Protein AF-A0A955R894-F1 (afdb_monomer_lite)

pLDDT: mean 86.58, std 16.26, range [36.5, 98.31]

Structure (mmCIF, N/CA/C/O backbone):
data_AF-A0A955R894-F1
#
_entry.id   AF-A0A955R894-F1
#
loop_
_atom_site.group_PDB
_atom_site.id
_atom_site.type_symbol
_atom_site.label_atom_id
_atom_site.label_alt_id
_atom_site.label_comp_id
_atom_site.label_asym_id
_atom_site.label_entity_id
_atom_site.label_seq_id
_atom_site.pdbx_PDB_ins_code
_atom_site.Cartn_x
_atom_site.Cartn_y
_atom_site.Cartn_z
_atom_site.occupancy
_atom_site.B_iso_or_equiv
_atom_site.auth_seq_id
_atom_site.auth_comp_id
_atom_site.auth_asym_id
_atom_site.auth_atom_id
_atom_site.pdbx_PDB_model_num
ATOM 1 N N . LEU A 1 1 ? 36.777 -57.098 -2.071 1.00 43.16 1 LEU A N 1
ATOM 2 C CA . LEU A 1 1 ? 35.872 -56.056 -2.608 1.00 43.16 1 LEU A CA 1
ATOM 3 C C . LEU A 1 1 ? 34.732 -55.860 -1.613 1.00 43.16 1 LEU A C 1
ATOM 5 O O . LEU A 1 1 ? 33.753 -56.587 -1.672 1.00 43.16 1 LEU A O 1
ATOM 9 N N . ALA A 1 2 ? 34.914 -54.974 -0.631 1.00 38.91 2 ALA A N 1
ATOM 10 C CA . ALA A 1 2 ? 33.897 -54.659 0.372 1.00 38.91 2 ALA A CA 1
ATOM 11 C C . ALA A 1 2 ? 33.194 -53.360 -0.042 1.00 38.91 2 ALA A C 1
ATOM 13 O O . ALA A 1 2 ? 33.833 -52.314 -0.138 1.00 38.91 2 ALA A O 1
ATOM 14 N N . LEU A 1 3 ? 31.899 -53.450 -0.344 1.00 41.38 3 LEU A N 1
ATOM 15 C CA . LEU A 1 3 ? 31.051 -52.313 -0.693 1.00 41.38 3 LEU A CA 1
ATOM 16 C C . LEU A 1 3 ? 30.670 -51.565 0.592 1.00 41.38 3 LEU A C 1
ATOM 18 O O . LEU A 1 3 ? 29.938 -52.083 1.433 1.00 41.38 3 LEU A O 1
ATOM 22 N N . GLY A 1 4 ? 31.207 -50.354 0.751 1.00 36.78 4 GLY A N 1
ATOM 23 C CA . GLY A 1 4 ? 30.879 -49.448 1.847 1.00 36.78 4 GLY A CA 1
ATOM 24 C C . GLY A 1 4 ? 29.473 -48.874 1.685 1.00 36.78 4 GLY A C 1
ATOM 25 O O . GLY A 1 4 ? 29.213 -48.101 0.767 1.00 36.78 4 GLY A O 1
ATOM 26 N N . GLY A 1 5 ? 28.567 -49.250 2.589 1.00 40.72 5 GLY A N 1
ATOM 27 C CA . GLY A 1 5 ? 27.221 -48.689 2.671 1.00 40.72 5 GLY A CA 1
ATOM 28 C C . GLY A 1 5 ? 27.250 -47.245 3.171 1.00 40.72 5 GLY A C 1
ATOM 29 O O . GLY A 1 5 ? 27.525 -46.987 4.344 1.00 40.72 5 GLY A O 1
ATOM 30 N N . ALA A 1 6 ? 26.946 -46.299 2.285 1.00 44.72 6 ALA A N 1
ATOM 31 C CA . ALA A 1 6 ? 26.753 -44.901 2.643 1.00 44.72 6 ALA A CA 1
ATOM 32 C C . ALA A 1 6 ? 25.450 -44.737 3.448 1.00 44.72 6 ALA A C 1
ATOM 34 O O . ALA A 1 6 ? 24.350 -44.933 2.932 1.00 44.72 6 ALA A O 1
ATOM 35 N N . LYS A 1 7 ? 25.567 -44.364 4.728 1.00 42.78 7 LYS A N 1
ATOM 36 C CA . LYS A 1 7 ? 24.427 -43.956 5.562 1.00 42.78 7 LYS A CA 1
ATOM 37 C C . LYS A 1 7 ? 23.987 -42.544 5.167 1.00 42.78 7 LYS A C 1
ATOM 39 O O . LYS A 1 7 ? 24.615 -41.566 5.568 1.00 42.78 7 LYS A O 1
ATOM 44 N N . LEU A 1 8 ? 22.888 -42.437 4.422 1.00 36.50 8 LEU A N 1
ATOM 45 C CA . LEU A 1 8 ? 22.152 -41.184 4.246 1.00 36.50 8 LEU A CA 1
ATOM 46 C C . LEU A 1 8 ? 21.572 -40.739 5.599 1.00 36.50 8 LEU A C 1
ATOM 48 O O . LEU A 1 8 ? 20.702 -41.398 6.163 1.00 36.50 8 LEU A O 1
ATOM 52 N N . LYS A 1 9 ? 22.061 -39.614 6.132 1.00 39.19 9 LYS A N 1
ATOM 53 C CA . LYS A 1 9 ? 21.433 -38.904 7.254 1.00 39.19 9 LYS A CA 1
ATOM 54 C C . LYS A 1 9 ? 20.416 -37.910 6.691 1.00 39.19 9 LYS A C 1
ATOM 56 O O . LYS A 1 9 ? 20.793 -36.826 6.256 1.00 39.19 9 LYS A O 1
ATOM 61 N N . LEU A 1 10 ? 19.136 -38.275 6.717 1.00 38.84 10 LEU A N 1
ATOM 62 C CA . LEU A 1 10 ? 18.031 -37.331 6.547 1.00 38.84 10 LEU A CA 1
ATOM 63 C C . LEU A 1 10 ? 18.027 -36.368 7.741 1.00 38.84 10 LEU A C 1
ATOM 65 O O . LEU A 1 10 ? 17.779 -36.765 8.879 1.00 38.84 10 LEU A O 1
ATOM 69 N N . ARG A 1 11 ? 18.354 -35.100 7.485 1.00 37.62 11 ARG A N 1
ATOM 70 C CA . ARG A 1 11 ? 18.169 -34.005 8.439 1.00 37.62 11 ARG A CA 1
ATOM 71 C C . ARG A 1 11 ? 16.717 -33.551 8.296 1.00 37.62 11 ARG A C 1
ATOM 73 O O . ARG A 1 11 ? 16.382 -32.915 7.302 1.00 37.62 11 ARG A O 1
ATOM 80 N N . ALA A 1 12 ? 15.864 -33.911 9.252 1.00 41.44 12 ALA A N 1
ATOM 81 C CA . ALA A 1 12 ? 14.545 -33.303 9.364 1.00 41.44 12 ALA A CA 1
ATOM 82 C C . ALA A 1 12 ? 14.747 -31.796 9.579 1.00 41.44 12 ALA A C 1
ATOM 84 O O . ALA A 1 12 ? 15.350 -31.376 10.569 1.00 41.44 12 ALA A O 1
ATOM 85 N N . VAL A 1 13 ? 14.330 -30.993 8.601 1.00 45.16 13 VAL A N 1
ATOM 86 C CA . VAL A 1 13 ? 14.202 -29.546 8.766 1.00 45.16 13 VAL A CA 1
ATOM 87 C C . VAL A 1 13 ? 13.084 -29.363 9.784 1.00 45.16 13 VAL A C 1
ATOM 89 O O . VAL A 1 13 ? 11.987 -29.866 9.564 1.00 45.16 13 VAL A O 1
ATOM 92 N N . GLY A 1 14 ? 13.399 -28.750 10.928 1.00 38.41 14 GLY A N 1
ATOM 93 C CA . GLY A 1 14 ? 12.440 -28.543 12.008 1.00 38.41 14 GLY A CA 1
ATOM 94 C C . GLY A 1 14 ? 11.159 -27.926 11.460 1.00 38.41 14 GLY A C 1
ATOM 95 O O . GLY A 1 14 ? 11.203 -26.902 10.779 1.00 38.41 14 GLY A O 1
ATOM 96 N N . GLU A 1 15 ? 10.041 -28.594 11.717 1.00 41.09 15 GLU A N 1
ATOM 97 C CA . GLU A 1 15 ? 8.714 -28.124 11.363 1.00 41.09 15 GLU A CA 1
ATOM 98 C C . GLU A 1 15 ? 8.492 -26.801 12.104 1.00 41.09 15 GLU A C 1
ATOM 100 O O . GLU A 1 15 ? 8.369 -26.765 13.329 1.00 41.09 15 GLU A O 1
ATOM 105 N N . VAL A 1 16 ? 8.552 -25.683 11.377 1.00 46.94 16 VAL A N 1
ATOM 106 C CA . VAL A 1 16 ? 8.198 -24.380 11.937 1.00 46.94 16 VAL A CA 1
ATOM 107 C C . VAL A 1 16 ? 6.704 -24.450 12.206 1.00 46.94 16 VAL A C 1
ATOM 109 O O . VAL A 1 16 ? 5.906 -24.296 11.282 1.00 46.94 16 VAL A O 1
ATOM 112 N N . GLN A 1 17 ? 6.322 -24.728 13.454 1.00 44.91 17 GLN A N 1
ATOM 113 C CA . GLN A 1 17 ? 4.936 -24.614 13.888 1.00 44.91 17 GLN A CA 1
ATOM 114 C C . GLN A 1 17 ? 4.482 -23.182 13.606 1.00 44.91 17 GLN A C 1
ATOM 116 O O . GLN A 1 17 ? 4.842 -22.238 14.313 1.00 44.91 17 GLN A O 1
ATOM 121 N N . ARG A 1 18 ? 3.709 -23.010 12.532 1.00 54.47 18 ARG A N 1
ATOM 122 C CA . ARG A 1 18 ? 2.997 -21.766 12.271 1.00 54.47 18 ARG A CA 1
ATOM 123 C C . ARG A 1 18 ? 1.913 -21.664 13.330 1.00 54.47 18 ARG A C 1
ATOM 125 O O . ARG A 1 18 ? 0.861 -22.283 13.212 1.00 54.47 18 ARG A O 1
ATOM 132 N N . VAL A 1 19 ? 2.193 -20.915 14.391 1.00 57.62 19 VAL A N 1
ATOM 133 C CA . VAL A 1 19 ? 1.156 -20.510 15.336 1.00 57.62 19 VAL A CA 1
ATOM 134 C C . VAL A 1 19 ? 0.248 -19.549 14.583 1.00 57.62 19 VAL A C 1
ATOM 136 O O . VAL A 1 19 ? 0.646 -18.428 14.266 1.00 57.62 19 VAL A O 1
ATOM 139 N N . PHE A 1 20 ? -0.956 -20.005 14.253 1.00 64.69 20 PHE A N 1
ATOM 140 C CA . PHE A 1 20 ? -1.961 -19.149 13.647 1.00 64.69 20 PHE A CA 1
ATOM 141 C C . PHE A 1 20 ? -2.421 -18.131 14.688 1.00 64.69 20 PHE A C 1
ATOM 143 O O . PHE A 1 20 ? -2.869 -18.489 15.780 1.00 64.69 20 PHE A O 1
ATOM 150 N N . ARG A 1 21 ? -2.279 -16.848 14.356 1.00 76.19 21 ARG A N 1
ATOM 151 C CA . ARG A 1 21 ? -2.736 -15.748 15.202 1.00 76.19 21 ARG A CA 1
ATOM 152 C C . ARG A 1 21 ? -3.916 -15.079 14.533 1.00 76.19 21 ARG A C 1
ATOM 154 O O . ARG A 1 21 ? -3.823 -14.662 13.382 1.00 76.19 21 ARG A O 1
ATOM 161 N N . THR A 1 22 ? -5.012 -14.961 15.270 1.00 86.81 22 THR A N 1
ATOM 162 C CA . THR A 1 22 ? -6.116 -14.102 14.853 1.00 86.81 22 THR A CA 1
ATOM 163 C C . THR A 1 22 ? -5.894 -12.719 15.423 1.00 86.81 22 THR A C 1
ATOM 165 O O . THR A 1 22 ? -5.675 -12.569 16.627 1.00 86.81 22 THR A O 1
ATOM 168 N N . ARG A 1 23 ? -5.983 -11.708 14.564 1.00 92.00 23 ARG A N 1
ATOM 169 C CA . ARG A 1 23 ? -5.865 -10.309 14.960 1.00 92.00 23 ARG A CA 1
ATOM 170 C C . ARG A 1 23 ? -7.237 -9.668 15.031 1.00 92.00 23 ARG A C 1
ATOM 172 O O . ARG A 1 23 ? -8.097 -9.917 14.187 1.00 92.00 23 ARG A O 1
ATOM 179 N N . TRP A 1 24 ? -7.424 -8.827 16.033 1.00 95.31 24 TRP A N 1
ATOM 180 C CA . TRP A 1 24 ? -8.624 -8.024 16.182 1.00 95.31 24 TRP A CA 1
ATOM 181 C C . TRP A 1 24 ? -8.244 -6.584 16.478 1.00 95.31 24 TRP A C 1
ATOM 183 O O . TRP A 1 24 ? -7.247 -6.340 17.155 1.00 95.31 24 TRP A O 1
ATOM 193 N N . VAL A 1 25 ? -9.071 -5.654 16.017 1.00 96.81 25 VAL A N 1
ATOM 194 C CA . VAL A 1 25 ? -9.026 -4.258 16.449 1.00 96.81 25 VAL A CA 1
ATOM 195 C C . VAL A 1 25 ? -10.127 -4.059 17.483 1.00 96.81 25 VAL A C 1
ATOM 197 O O . VAL A 1 25 ? -11.300 -4.328 17.211 1.00 96.81 25 VAL A O 1
ATOM 200 N N . GLU A 1 26 ? -9.735 -3.642 18.681 1.00 97.12 26 GLU A N 1
ATOM 201 C CA . GLU A 1 26 ? -10.629 -3.316 19.790 1.00 97.12 26 GLU A CA 1
ATOM 202 C C . GLU A 1 26 ? -10.693 -1.803 19.974 1.00 97.12 26 GLU A C 1
ATOM 204 O O . GLU A 1 26 ? -9.663 -1.132 19.962 1.00 97.12 26 GLU A O 1
ATOM 209 N N . ASP A 1 27 ? -11.898 -1.278 20.177 1.00 95.56 27 ASP A N 1
ATOM 210 C CA . ASP A 1 27 ? -12.104 0.090 20.653 1.00 95.56 27 ASP A CA 1
ATOM 211 C C . ASP A 1 27 ? -12.130 0.061 22.185 1.00 95.56 27 ASP A C 1
ATOM 213 O O . ASP A 1 27 ? -13.069 -0.471 22.776 1.00 95.56 27 ASP A O 1
ATOM 217 N N . ALA A 1 28 ? -11.098 0.622 22.821 1.00 92.50 28 ALA A N 1
ATOM 218 C CA . ALA A 1 28 ? -10.886 0.570 24.267 1.00 92.50 28 ALA A CA 1
ATOM 219 C C . ALA A 1 28 ? -11.971 1.306 25.071 1.00 92.50 28 ALA A C 1
ATOM 221 O O . ALA A 1 28 ? -12.150 1.026 26.256 1.00 92.50 28 ALA A O 1
ATOM 222 N N . GLY A 1 29 ? -12.702 2.233 24.441 1.00 89.12 29 GLY A N 1
ATOM 223 C CA . GLY A 1 29 ? -13.844 2.917 25.047 1.00 89.12 29 GLY A CA 1
ATOM 224 C C . GLY A 1 29 ? -15.150 2.123 24.966 1.00 89.12 29 GLY A C 1
ATOM 225 O O . GLY A 1 29 ? -16.171 2.570 25.488 1.00 89.12 29 GLY A O 1
ATOM 226 N N . SER A 1 30 ? -15.149 0.960 24.310 1.00 89.00 30 SER A N 1
ATOM 227 C CA . SER A 1 30 ? -16.342 0.146 24.080 1.00 89.00 30 SER A CA 1
ATOM 228 C C . SER A 1 30 ? -16.060 -1.353 24.248 1.00 89.00 30 SER A C 1
ATOM 230 O O . SER A 1 30 ? -14.958 -1.778 24.574 1.00 89.00 30 SER A O 1
ATOM 232 N N . THR A 1 31 ? -17.077 -2.184 24.026 1.00 86.50 31 THR A N 1
ATOM 233 C CA . THR A 1 31 ? -16.924 -3.646 23.928 1.00 86.50 31 THR A CA 1
ATOM 234 C C . THR A 1 31 ? -16.796 -4.125 22.478 1.00 86.50 31 THR A C 1
ATOM 236 O O . THR A 1 31 ? -16.848 -5.327 22.215 1.00 86.50 31 THR A O 1
ATOM 239 N N . VAL A 1 32 ? -16.660 -3.201 21.518 1.00 92.50 32 VAL A N 1
ATOM 240 C CA . VAL A 1 32 ? -16.570 -3.528 20.094 1.00 92.50 32 VAL A CA 1
ATOM 241 C C . VAL A 1 32 ? -15.197 -4.107 19.782 1.00 92.50 32 VAL A C 1
ATOM 243 O O . VAL A 1 32 ? -14.160 -3.490 20.026 1.00 92.50 32 VAL A O 1
ATOM 246 N N . ARG A 1 33 ? -15.216 -5.293 19.176 1.00 94.75 33 ARG A N 1
ATOM 247 C CA . ARG A 1 33 ? -14.038 -6.011 18.704 1.00 94.75 33 ARG A CA 1
ATOM 248 C C . ARG A 1 33 ? -14.294 -6.502 17.287 1.00 94.75 33 ARG A C 1
ATOM 250 O O . ARG A 1 33 ? -15.248 -7.242 17.047 1.00 94.75 33 ARG A O 1
ATOM 257 N N . LEU A 1 34 ? -13.450 -6.089 16.348 1.00 94.75 34 LEU A N 1
ATOM 258 C CA . LEU A 1 34 ? -13.609 -6.396 14.929 1.00 94.75 34 LEU A CA 1
ATOM 259 C C . LEU A 1 34 ? -12.459 -7.262 14.434 1.00 94.75 34 LEU A C 1
ATOM 261 O O . LEU A 1 34 ? -11.290 -6.988 14.700 1.00 94.75 34 LEU A O 1
ATOM 265 N N . LEU A 1 35 ? -12.814 -8.340 13.741 1.00 93.06 35 LEU A N 1
ATOM 266 C CA . LEU A 1 35 ? -11.861 -9.296 13.198 1.00 93.06 35 LEU A CA 1
ATOM 267 C C . LEU A 1 35 ? -11.096 -8.656 12.040 1.00 93.06 35 LEU A C 1
ATOM 269 O O . LEU A 1 35 ? -11.711 -8.189 11.082 1.00 93.06 35 LEU A O 1
ATOM 273 N N . VAL A 1 36 ? -9.767 -8.704 12.089 1.00 92.44 36 VAL A N 1
ATOM 274 C CA . VAL A 1 36 ? -8.924 -8.350 10.945 1.00 92.44 36 VAL A CA 1
ATOM 275 C C . VAL A 1 36 ? -8.991 -9.503 9.951 1.00 92.44 36 VAL A C 1
ATOM 277 O O . VAL A 1 36 ? -8.620 -10.624 10.288 1.00 92.44 36 VAL A O 1
ATOM 280 N N . ARG A 1 37 ? -9.509 -9.248 8.745 1.00 85.81 37 ARG A N 1
ATOM 281 C CA . ARG A 1 37 ? -9.764 -10.285 7.724 1.00 85.81 37 ARG A CA 1
ATOM 282 C C . ARG A 1 37 ? -8.640 -10.460 6.703 1.00 85.81 37 ARG A C 1
ATOM 284 O O . ARG A 1 37 ? -8.702 -11.388 5.908 1.00 85.81 37 ARG A O 1
ATOM 291 N N . GLY A 1 38 ? -7.639 -9.589 6.714 1.00 86.44 38 GLY A N 1
ATOM 292 C CA . GLY A 1 38 ? -6.531 -9.626 5.766 1.00 86.44 38 GLY A CA 1
ATOM 293 C C . GLY A 1 38 ? -5.287 -8.942 6.314 1.00 86.44 38 GLY A C 1
ATOM 294 O O . GLY A 1 38 ? -5.097 -8.824 7.521 1.00 86.44 38 GLY A O 1
ATOM 295 N N . ASP A 1 39 ? -4.451 -8.454 5.409 1.00 88.06 39 ASP A N 1
ATOM 296 C CA . ASP A 1 39 ? -3.239 -7.693 5.719 1.00 88.06 39 ASP A CA 1
ATOM 297 C C . ASP A 1 39 ? -3.518 -6.223 6.068 1.00 88.06 39 ASP A C 1
ATOM 299 O O . ASP A 1 39 ? -2.591 -5.455 6.318 1.00 88.06 39 ASP A O 1
ATOM 303 N N . ARG A 1 40 ? -4.790 -5.815 6.061 1.00 91.31 40 ARG A N 1
ATOM 304 C CA . ARG A 1 40 ? -5.225 -4.448 6.319 1.00 91.31 40 ARG A CA 1
ATOM 305 C C . ARG A 1 40 ? -6.468 -4.390 7.184 1.00 91.31 40 ARG A C 1
ATOM 307 O O . ARG A 1 40 ? -7.306 -5.289 7.157 1.00 91.31 40 ARG A O 1
ATOM 314 N N . PHE A 1 41 ? -6.585 -3.280 7.900 1.00 94.44 41 PHE A N 1
ATOM 315 C CA . PHE A 1 41 ? -7.805 -2.871 8.575 1.00 94.44 41 PHE A CA 1
ATOM 316 C C . PHE A 1 41 ? -7.972 -1.359 8.443 1.00 94.44 41 PHE A C 1
ATOM 318 O O . PHE A 1 41 ? -7.100 -0.584 8.827 1.00 94.44 41 PHE A O 1
ATOM 325 N N . THR A 1 42 ? -9.079 -0.927 7.864 1.00 95.31 42 THR A N 1
ATOM 326 C CA . THR A 1 42 ? -9.329 0.466 7.496 1.00 95.31 42 THR A CA 1
ATOM 327 C C . THR A 1 42 ? -10.354 1.109 8.421 1.00 95.31 42 THR A C 1
ATOM 329 O O . THR A 1 42 ? -11.377 0.514 8.759 1.00 95.31 42 THR A O 1
ATOM 332 N N . VAL A 1 43 ? -10.087 2.354 8.814 1.00 96.62 43 VAL A N 1
ATOM 333 C CA . VAL A 1 43 ? -10.930 3.148 9.714 1.00 96.62 43 VAL A CA 1
ATOM 334 C C . VAL A 1 43 ? -11.311 4.450 9.014 1.00 96.62 43 VAL A C 1
ATOM 336 O O . VAL A 1 43 ? -10.437 5.139 8.487 1.00 96.62 43 VAL A O 1
ATOM 339 N N . GLY A 1 44 ? -12.594 4.809 8.996 1.00 96.19 44 GLY A N 1
ATOM 340 C CA . GLY A 1 44 ? -13.078 6.044 8.360 1.00 96.19 44 GLY A CA 1
ATOM 341 C C . GLY A 1 44 ? -14.582 6.038 8.098 1.00 96.19 44 GLY A C 1
ATOM 342 O O . GLY A 1 44 ? -15.279 5.109 8.493 1.00 96.19 44 GLY A O 1
ATOM 343 N N . SER A 1 45 ? -15.110 7.062 7.428 1.00 95.75 45 SER A N 1
ATOM 344 C CA . SER A 1 45 ? -16.548 7.152 7.112 1.00 95.75 45 SER A CA 1
ATOM 345 C C . SER A 1 45 ? -16.956 6.379 5.853 1.00 95.75 45 SER A C 1
ATOM 347 O O . SER A 1 45 ? -18.147 6.104 5.641 1.00 95.75 45 SER A O 1
ATOM 349 N N . GLY A 1 46 ? -15.973 5.980 5.043 1.00 92.12 46 GLY A N 1
ATOM 350 C CA . GLY A 1 46 ? -16.158 5.300 3.770 1.00 92.12 46 GLY A CA 1
ATOM 351 C C . GLY A 1 46 ? -16.936 3.994 3.897 1.00 92.12 46 GLY A C 1
ATOM 352 O O . GLY A 1 46 ? -16.795 3.231 4.852 1.00 92.12 46 GLY A O 1
ATOM 353 N N . ALA A 1 47 ? -17.761 3.700 2.890 1.00 89.31 47 ALA A N 1
ATOM 354 C CA . ALA A 1 47 ? -18.594 2.495 2.870 1.00 89.31 47 ALA A CA 1
ATOM 355 C C . ALA A 1 47 ? -17.778 1.189 2.837 1.00 89.31 47 ALA A C 1
ATOM 357 O O . ALA A 1 47 ? -18.305 0.130 3.163 1.00 89.31 47 ALA A O 1
ATOM 358 N N . ARG A 1 48 ? -16.505 1.272 2.432 1.00 86.25 48 ARG A N 1
ATOM 359 C CA . ARG A 1 48 ? -15.569 0.145 2.356 1.00 86.25 48 ARG A CA 1
ATOM 360 C C . ARG A 1 48 ? -14.648 0.031 3.579 1.00 86.25 48 ARG A C 1
ATOM 362 O O . ARG A 1 48 ? -13.778 -0.830 3.559 1.00 86.25 48 ARG A O 1
ATOM 369 N N . CYS A 1 49 ? -14.799 0.884 4.596 1.00 92.88 49 CYS A N 1
ATOM 370 C CA . CYS A 1 49 ? -13.981 0.797 5.805 1.00 92.88 49 CYS A CA 1
ATOM 371 C C . CYS A 1 49 ? -14.422 -0.360 6.708 1.00 92.88 49 CYS A C 1
ATOM 373 O O . CYS A 1 49 ? -15.621 -0.574 6.897 1.00 92.88 49 CYS A O 1
ATOM 375 N N . ASP A 1 50 ? -13.452 -1.064 7.295 1.00 94.69 50 ASP A N 1
ATOM 376 C CA . ASP A 1 50 ? -13.690 -2.165 8.236 1.00 94.69 50 ASP A CA 1
ATOM 377 C C . ASP A 1 50 ? -14.327 -1.663 9.540 1.00 94.69 50 ASP A C 1
ATOM 379 O O . ASP A 1 50 ? -15.274 -2.264 10.052 1.00 94.69 50 ASP A O 1
ATOM 383 N N . LEU A 1 51 ? -13.850 -0.520 10.045 1.00 95.25 51 LEU A N 1
ATOM 384 C CA . LEU A 1 51 ? -14.458 0.222 11.147 1.00 95.25 51 LEU A CA 1
ATOM 385 C C . LEU A 1 51 ? -14.982 1.566 10.636 1.00 95.25 51 LEU A C 1
ATOM 387 O O . LEU A 1 51 ? -14.211 2.465 10.290 1.00 95.25 51 LEU A O 1
ATOM 391 N N . ARG A 1 52 ? -16.312 1.705 10.607 1.00 95.06 52 ARG A N 1
ATOM 392 C CA . ARG A 1 52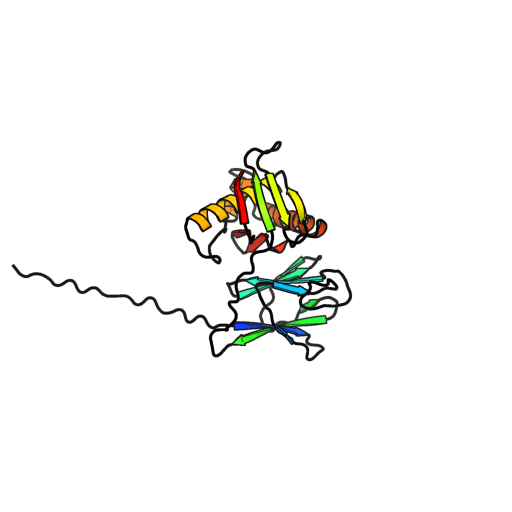 ? -16.976 2.929 10.150 1.00 95.06 52 ARG A CA 1
ATOM 393 C C . ARG A 1 52 ? -17.157 3.932 11.283 1.00 95.06 52 ARG A C 1
ATOM 395 O O . ARG A 1 52 ? -17.763 3.611 12.301 1.00 95.06 52 ARG A O 1
ATOM 402 N N . MET A 1 53 ? -16.656 5.147 11.084 1.00 94.25 53 MET A N 1
ATOM 403 C CA . MET A 1 53 ? -16.686 6.244 12.056 1.00 94.25 53 MET A CA 1
ATOM 404 C C . MET A 1 53 ? -16.939 7.584 11.357 1.00 94.25 53 MET A C 1
ATOM 406 O O . MET A 1 53 ? -16.638 7.731 10.175 1.00 94.25 53 MET A O 1
ATOM 410 N N . GLU A 1 54 ? -17.493 8.568 12.068 1.00 94.75 54 GLU A N 1
ATOM 411 C CA . GLU A 1 54 ? -17.630 9.932 11.539 1.00 94.75 54 GLU A CA 1
ATOM 412 C C . GLU A 1 54 ? -16.253 10.568 11.316 1.00 94.75 54 GLU A C 1
ATOM 414 O O . GLU A 1 54 ? -15.384 10.461 12.175 1.00 94.75 54 GLU A O 1
ATOM 419 N N . GLY A 1 55 ? -16.056 11.234 10.175 1.00 94.19 55 GLY A N 1
ATOM 420 C CA . GLY A 1 55 ? -14.779 11.848 9.805 1.00 94.19 55 GLY A CA 1
ATOM 421 C C . GLY A 1 55 ? -14.447 11.687 8.315 1.00 94.19 55 GLY A C 1
ATOM 422 O O . GLY A 1 55 ? -15.358 11.489 7.500 1.00 94.19 55 GLY A O 1
ATOM 423 N N . PRO A 1 56 ? -13.155 11.766 7.940 1.00 93.25 56 PRO A N 1
ATOM 424 C CA . PRO A 1 56 ? -12.693 11.528 6.574 1.00 93.25 56 PRO A CA 1
ATOM 425 C C . PRO A 1 56 ? -13.121 10.156 6.046 1.00 93.25 56 PRO A C 1
ATOM 427 O O . PRO A 1 56 ? -13.260 9.209 6.823 1.00 93.25 56 PRO A O 1
ATOM 430 N N . GLU A 1 57 ? -13.271 10.030 4.722 1.00 91.81 57 GLU A N 1
ATOM 431 C CA . GLU A 1 57 ? -13.642 8.757 4.079 1.00 91.81 57 GLU A CA 1
ATOM 432 C C . GLU A 1 57 ? -12.713 7.619 4.519 1.00 91.81 57 GLU A C 1
ATOM 434 O O . GLU A 1 57 ? -13.168 6.518 4.819 1.00 91.81 57 GLU A O 1
ATOM 439 N N . ARG A 1 58 ? -11.420 7.924 4.651 1.00 94.00 58 ARG A N 1
ATOM 440 C CA . ARG A 1 58 ? -10.408 7.054 5.240 1.00 94.00 58 ARG A CA 1
ATOM 441 C C . ARG A 1 58 ? -9.541 7.869 6.190 1.00 94.00 58 ARG A C 1
ATOM 443 O O . ARG A 1 58 ? -8.776 8.717 5.747 1.00 94.00 58 ARG A O 1
ATOM 450 N N . ALA A 1 59 ? -9.673 7.613 7.484 1.00 95.38 59 ALA A N 1
ATOM 451 C CA . ALA A 1 59 ? -8.919 8.294 8.528 1.00 95.38 59 ALA A CA 1
ATOM 452 C C . ALA A 1 59 ? -7.629 7.559 8.903 1.00 95.38 59 ALA A C 1
ATOM 454 O O . ALA A 1 59 ? -6.604 8.197 9.123 1.00 95.38 59 ALA A O 1
ATOM 455 N N . ALA A 1 60 ? -7.669 6.225 8.948 1.00 96.38 60 ALA A N 1
ATOM 456 C CA . ALA A 1 60 ? -6.488 5.409 9.193 1.00 96.38 60 ALA A CA 1
ATOM 457 C C . ALA A 1 60 ? -6.524 4.096 8.406 1.00 96.38 60 ALA A C 1
ATOM 459 O O . ALA A 1 60 ? -7.585 3.566 8.069 1.00 96.38 60 ALA A O 1
ATOM 460 N N . THR A 1 61 ? -5.344 3.556 8.123 1.00 95.88 61 THR A N 1
ATOM 461 C CA . THR A 1 61 ? -5.153 2.186 7.641 1.00 95.88 61 THR A CA 1
ATOM 462 C C . THR A 1 61 ? -4.123 1.508 8.522 1.00 95.88 61 THR A C 1
ATOM 464 O O . THR A 1 61 ? -2.990 1.971 8.614 1.00 95.88 61 THR A O 1
ATOM 467 N N . LEU A 1 62 ? -4.520 0.417 9.163 1.00 96.00 62 LEU A N 1
ATOM 468 C CA . LEU A 1 62 ? -3.598 -0.509 9.791 1.00 96.00 62 LEU A CA 1
ATOM 469 C C . LEU A 1 62 ? -3.110 -1.483 8.724 1.00 96.00 62 LEU A C 1
ATOM 471 O O . LEU A 1 62 ? -3.928 -2.031 7.982 1.00 96.00 62 LEU A O 1
ATOM 475 N N . VAL A 1 63 ? -1.805 -1.712 8.675 1.00 92.88 63 VAL A N 1
ATOM 476 C CA . VAL A 1 63 ? -1.160 -2.692 7.804 1.00 92.88 63 VAL A CA 1
ATOM 477 C C . VAL A 1 63 ? -0.466 -3.732 8.663 1.00 92.88 63 VAL A C 1
ATOM 479 O O . VAL A 1 63 ? 0.302 -3.411 9.567 1.00 92.88 63 VAL A O 1
ATOM 482 N N . PHE A 1 64 ? -0.764 -4.987 8.368 1.00 90.75 64 PHE A N 1
ATOM 483 C CA . PHE A 1 64 ? -0.322 -6.165 9.085 1.00 90.75 64 PHE A CA 1
ATOM 484 C C . PHE A 1 64 ? 0.665 -6.925 8.211 1.00 90.75 64 PHE A C 1
ATOM 486 O O . PHE A 1 64 ? 0.278 -7.569 7.235 1.00 90.75 64 PHE A O 1
ATOM 493 N N . HIS A 1 65 ? 1.941 -6.858 8.563 1.00 85.31 65 HIS A N 1
ATOM 494 C CA . HIS A 1 65 ? 2.991 -7.527 7.809 1.00 85.31 65 HIS A CA 1
ATOM 495 C C . HIS A 1 65 ? 3.192 -8.971 8.292 1.00 85.31 65 HIS A C 1
ATOM 497 O O . HIS A 1 65 ? 2.937 -9.317 9.452 1.00 85.31 65 HIS A O 1
ATOM 503 N N . ASP A 1 66 ? 3.701 -9.823 7.399 1.00 80.50 66 ASP A N 1
ATOM 504 C CA . ASP A 1 66 ? 3.951 -11.249 7.671 1.00 80.50 66 ASP A CA 1
ATOM 505 C C . ASP A 1 66 ? 5.034 -11.472 8.741 1.00 80.50 66 ASP A C 1
ATOM 507 O O . ASP A 1 66 ? 5.083 -12.520 9.382 1.00 80.50 66 ASP A O 1
ATOM 511 N N . ASN A 1 67 ? 5.912 -10.485 8.948 1.00 79.94 67 ASN A N 1
ATOM 512 C CA . ASN A 1 67 ? 6.944 -10.500 9.989 1.00 79.94 67 ASN A CA 1
ATOM 513 C C . ASN A 1 67 ? 6.404 -10.148 11.388 1.00 79.94 67 ASN A C 1
ATOM 515 O O . ASN A 1 67 ? 7.176 -10.164 12.343 1.00 79.94 67 ASN A O 1
ATOM 519 N N . GLY A 1 68 ? 5.113 -9.829 11.512 1.00 86.12 68 GLY A N 1
ATOM 520 C CA . GLY A 1 68 ? 4.492 -9.442 12.775 1.00 86.12 68 GLY A CA 1
ATOM 521 C C . GLY A 1 68 ? 4.380 -7.935 12.998 1.00 86.12 68 GLY A C 1
ATOM 522 O O . GLY A 1 68 ? 3.642 -7.542 13.894 1.00 86.12 68 GLY A O 1
ATOM 523 N N . GLU A 1 69 ? 5.047 -7.105 12.191 1.00 90.38 69 GLU A N 1
ATOM 524 C CA . GLU A 1 69 ? 4.967 -5.648 12.324 1.00 90.38 69 GLU A CA 1
ATOM 525 C C . GLU A 1 69 ? 3.552 -5.150 12.003 1.00 90.38 69 GLU A C 1
ATOM 527 O O . GLU A 1 69 ? 2.910 -5.606 11.047 1.00 90.38 69 GLU A O 1
ATOM 532 N N . ILE A 1 70 ? 3.083 -4.184 12.794 1.00 93.75 70 ILE A N 1
ATOM 533 C CA . ILE A 1 70 ? 1.804 -3.507 12.597 1.00 93.75 70 ILE A CA 1
ATOM 534 C C . ILE A 1 70 ? 2.090 -2.025 12.418 1.00 93.75 70 ILE A C 1
ATOM 536 O O . ILE A 1 70 ? 2.669 -1.384 13.293 1.00 93.75 70 ILE A O 1
ATOM 540 N N . TRP A 1 71 ? 1.671 -1.479 11.285 1.00 94.56 71 TRP A N 1
ATOM 541 C CA . TRP A 1 71 ? 1.838 -0.066 10.973 1.00 94.56 71 TRP A CA 1
ATOM 542 C C . TRP A 1 71 ? 0.488 0.622 10.917 1.00 94.56 71 TRP A C 1
ATOM 544 O O . TRP A 1 71 ? -0.446 0.106 10.311 1.00 94.56 71 TRP A O 1
ATOM 554 N N . VAL A 1 72 ? 0.393 1.798 11.525 1.00 96.06 72 VAL A N 1
ATOM 555 C CA . VAL A 1 72 ? -0.755 2.694 11.413 1.00 96.06 72 VAL A CA 1
ATOM 556 C C . VAL A 1 72 ? -0.366 3.828 10.480 1.00 96.06 72 VAL A C 1
ATOM 558 O O . VAL A 1 72 ? 0.636 4.503 10.699 1.00 96.06 72 VAL A O 1
ATOM 561 N N . GLY A 1 73 ? -1.155 4.022 9.429 1.00 93.06 73 GLY A N 1
ATOM 562 C CA . GLY A 1 73 ? -1.011 5.126 8.492 1.00 93.06 73 GLY A CA 1
ATOM 563 C C . GLY A 1 73 ? -2.210 6.055 8.508 1.00 93.06 73 GLY A C 1
ATOM 564 O O . GLY A 1 73 ? -3.342 5.589 8.363 1.00 93.06 73 GLY A O 1
ATOM 565 N N . THR A 1 74 ? -1.961 7.356 8.613 1.00 93.62 74 THR A N 1
ATOM 566 C CA . THR A 1 74 ? -2.958 8.433 8.511 1.00 93.62 74 THR A CA 1
ATOM 567 C C . THR A 1 74 ? -2.530 9.4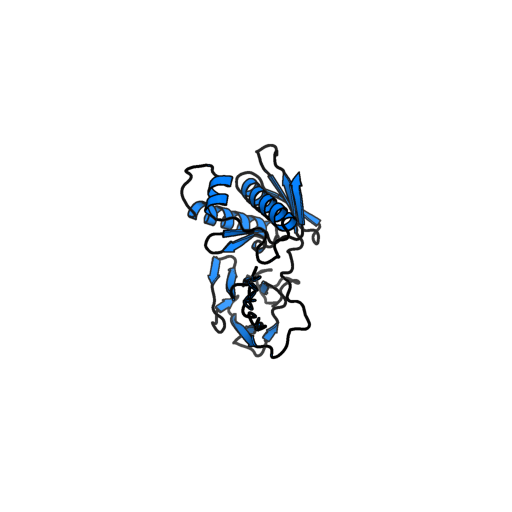56 7.454 1.00 93.62 74 THR A C 1
ATOM 569 O O . THR A 1 74 ? -1.511 9.283 6.783 1.00 93.62 74 T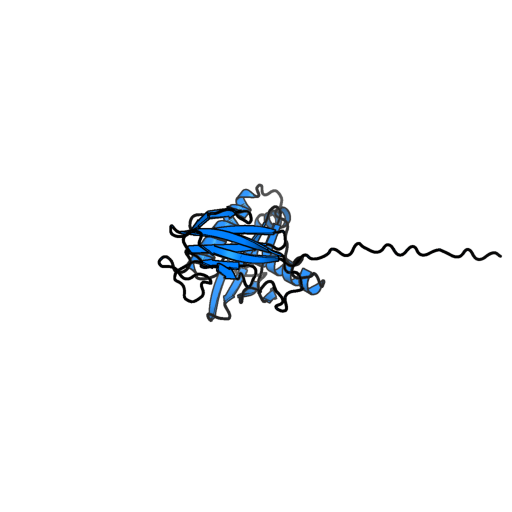HR A O 1
ATOM 572 N N . SER A 1 75 ? -3.303 10.536 7.291 1.00 86.69 75 SER A N 1
ATOM 573 C CA . SER A 1 75 ? -2.881 11.697 6.493 1.00 86.69 75 SER A CA 1
ATOM 574 C C . SER A 1 75 ? -1.625 12.376 7.038 1.00 86.69 75 SER A C 1
ATOM 576 O O . SER A 1 75 ? -0.901 13.013 6.278 1.00 86.69 75 SER A O 1
ATOM 578 N N . ASP A 1 76 ? -1.371 12.240 8.339 1.00 88.38 76 ASP A N 1
ATOM 579 C CA . ASP A 1 76 ? -0.350 13.011 9.049 1.00 88.38 76 ASP A CA 1
ATOM 580 C C . ASP A 1 76 ? 0.976 12.246 9.161 1.00 88.38 76 ASP A C 1
ATOM 582 O O . ASP A 1 76 ? 2.012 12.827 9.487 1.00 88.38 76 ASP A O 1
ATOM 586 N N . GLY A 1 77 ? 0.968 10.940 8.879 1.00 88.00 77 GLY A N 1
ATOM 587 C CA . GLY A 1 77 ? 2.168 10.118 8.888 1.00 88.00 77 GLY A CA 1
ATOM 588 C C . GLY A 1 77 ? 1.900 8.628 9.061 1.00 88.00 77 GLY A C 1
ATOM 589 O O . GLY A 1 77 ? 0.764 8.158 9.025 1.00 88.00 77 GLY A O 1
ATOM 590 N N . GLU A 1 78 ? 2.987 7.884 9.248 1.00 91.88 78 GLU A N 1
ATOM 591 C CA . GLU A 1 78 ? 2.972 6.448 9.512 1.00 91.88 78 GLU A CA 1
ATOM 592 C C . GLU A 1 78 ? 3.857 6.115 10.716 1.00 91.88 78 GLU A C 1
ATOM 594 O O . GLU A 1 78 ? 4.935 6.691 10.882 1.00 91.88 78 GLU A O 1
ATOM 599 N N . TRP A 1 79 ? 3.407 5.189 11.559 1.00 94.12 79 TRP A N 1
ATOM 600 C CA . TRP A 1 79 ? 4.169 4.711 12.712 1.00 94.12 79 TRP A CA 1
ATOM 601 C C . TRP A 1 79 ? 3.863 3.244 13.010 1.00 94.12 79 TRP A C 1
ATOM 603 O O . TRP A 1 79 ? 2.814 2.722 12.634 1.00 94.12 79 TRP A O 1
ATOM 613 N N . GLN A 1 80 ? 4.795 2.576 13.686 1.00 95.31 80 GLN A N 1
ATOM 614 C CA . GLN A 1 80 ? 4.626 1.200 14.145 1.00 95.31 80 GLN A CA 1
ATOM 615 C C . GLN A 1 80 ? 3.920 1.172 15.507 1.00 95.31 80 GLN A C 1
ATOM 617 O O . GLN A 1 80 ? 4.169 2.035 16.350 1.00 95.31 80 GLN A O 1
ATOM 622 N N . VAL A 1 81 ? 3.072 0.167 15.722 1.00 96.56 81 VAL A N 1
ATOM 623 C CA . VAL A 1 81 ? 2.448 -0.151 17.016 1.00 96.56 81 VAL A CA 1
ATOM 624 C C . VAL A 1 81 ? 2.688 -1.619 17.357 1.00 96.56 81 VAL A C 1
ATOM 626 O O . VAL A 1 81 ? 2.749 -2.459 16.458 1.00 96.56 81 VAL A O 1
ATOM 629 N N . GLU A 1 82 ? 2.810 -1.943 18.643 1.00 95.88 82 GLU A N 1
ATOM 630 C CA . GLU A 1 82 ? 2.900 -3.335 19.088 1.00 95.88 82 GLU A CA 1
ATOM 631 C C . GLU A 1 82 ? 1.509 -3.887 19.452 1.00 95.88 82 GLU A C 1
ATOM 633 O O . GLU A 1 82 ? 0.602 -3.135 19.825 1.00 95.88 82 GLU A O 1
ATOM 638 N N . PRO A 1 83 ? 1.289 -5.211 19.366 1.00 94.69 83 PRO A N 1
ATOM 639 C CA . PRO A 1 83 ? 0.076 -5.819 19.896 1.00 94.69 83 PRO A CA 1
ATOM 640 C C . PRO A 1 83 ? -0.144 -5.481 21.377 1.00 94.69 83 PRO A C 1
ATOM 642 O O . PRO A 1 83 ? 0.734 -5.678 22.213 1.00 94.69 83 PRO A O 1
ATOM 645 N N . GLY A 1 84 ? -1.353 -5.037 21.709 1.00 95.06 84 GLY A N 1
ATOM 646 C CA . GLY A 1 84 ? -1.754 -4.597 23.043 1.00 95.06 84 GLY A CA 1
ATOM 647 C C . GLY A 1 84 ? -1.608 -3.093 23.270 1.00 95.06 84 GLY A C 1
ATOM 648 O O . GLY A 1 84 ? -2.315 -2.569 24.134 1.00 95.06 84 GLY A O 1
ATOM 649 N N . ASP A 1 85 ? -0.780 -2.402 22.480 1.00 96.19 85 ASP A N 1
ATOM 650 C CA . ASP A 1 85 ? -0.636 -0.951 22.568 1.00 96.19 85 ASP A CA 1
ATOM 651 C C . ASP A 1 85 ? -1.904 -0.246 22.086 1.00 96.19 85 ASP A C 1
ATOM 653 O O . ASP A 1 85 ? -2.546 -0.639 21.105 1.00 96.19 85 ASP A O 1
ATOM 657 N N . THR A 1 86 ? -2.240 0.833 22.787 1.00 96.69 86 THR A N 1
ATOM 658 C CA . THR A 1 86 ? -3.339 1.721 22.418 1.00 96.69 86 THR A CA 1
ATOM 659 C C . THR A 1 86 ? -2.817 2.855 21.541 1.00 96.69 86 THR A C 1
ATOM 661 O O . THR A 1 86 ? -1.770 3.434 21.826 1.00 96.69 86 THR A O 1
ATOM 664 N N . PHE A 1 87 ? -3.570 3.213 20.508 1.00 96.75 87 PHE A N 1
ATOM 665 C CA . PHE A 1 87 ? -3.311 4.345 19.624 1.00 96.75 87 PHE A CA 1
ATOM 666 C C . PHE A 1 87 ? -4.621 5.066 19.287 1.00 96.75 87 PHE A C 1
ATOM 668 O O . PHE A 1 87 ? -5.690 4.456 19.261 1.00 96.75 87 PHE A O 1
ATOM 675 N N . ASP A 1 88 ? -4.547 6.367 19.017 1.00 96.56 88 ASP A N 1
ATOM 676 C CA . ASP A 1 88 ? -5.728 7.186 18.751 1.00 96.56 88 ASP A CA 1
ATOM 677 C C . ASP A 1 88 ? -6.019 7.324 17.254 1.00 96.56 88 ASP A C 1
ATOM 679 O O . ASP A 1 88 ? -5.152 7.686 16.458 1.00 96.56 88 ASP A O 1
ATOM 683 N N . VAL A 1 89 ? -7.277 7.095 16.873 1.00 95.94 89 VAL A N 1
ATOM 684 C CA . VAL A 1 89 ? -7.805 7.399 15.537 1.00 95.94 89 VAL A CA 1
ATOM 685 C C . VAL A 1 89 ? -9.128 8.137 15.701 1.00 95.94 89 VAL A C 1
ATOM 687 O O . VAL A 1 89 ? -10.071 7.606 16.283 1.00 95.94 89 VAL A O 1
ATOM 690 N N . LEU A 1 90 ? -9.205 9.374 15.195 1.00 94.25 90 LEU A N 1
ATOM 691 C CA . LEU A 1 90 ? -10.396 10.236 15.306 1.00 94.25 90 LEU A CA 1
ATOM 692 C C . LEU A 1 90 ? -10.903 10.394 16.755 1.00 94.25 90 LEU A C 1
ATOM 694 O O . LEU A 1 90 ? -12.104 10.357 17.015 1.00 94.25 90 LEU A O 1
ATOM 698 N N . GLY A 1 91 ? -9.979 10.527 17.711 1.00 93.50 91 GLY A N 1
ATOM 699 C CA . GLY A 1 91 ? -10.304 10.668 19.134 1.00 93.50 91 GLY A CA 1
ATOM 700 C C . GLY A 1 91 ? -10.807 9.388 19.809 1.00 93.50 91 GLY A C 1
ATOM 701 O O . GLY A 1 91 ? -11.313 9.461 20.928 1.00 93.50 91 GLY A O 1
ATOM 702 N N . ARG A 1 92 ? -10.696 8.226 19.151 1.00 95.31 92 ARG A N 1
ATOM 703 C CA . ARG A 1 92 ? -10.935 6.921 19.771 1.00 95.31 92 ARG A CA 1
ATOM 704 C C . ARG A 1 92 ? -9.635 6.175 20.007 1.00 95.31 92 ARG A C 1
ATOM 706 O O . ARG A 1 92 ? -8.854 5.984 19.078 1.00 95.31 92 ARG A O 1
ATOM 713 N N . ALA A 1 93 ? -9.499 5.677 21.228 1.00 97.19 93 ALA A N 1
ATOM 714 C CA . ALA A 1 93 ? -8.442 4.777 21.646 1.00 97.19 93 ALA A CA 1
ATOM 715 C C . ALA A 1 93 ? -8.701 3.371 21.082 1.00 97.19 93 ALA A C 1
ATOM 717 O O . ALA A 1 93 ? -9.588 2.655 21.548 1.00 97.19 93 ALA A O 1
ATOM 718 N N . LEU A 1 94 ? -7.933 2.976 20.074 1.00 97.88 94 LEU A N 1
ATOM 719 C CA . LEU A 1 94 ? -7.967 1.647 19.471 1.00 97.88 94 LEU A CA 1
ATOM 720 C C . LEU A 1 94 ? -6.747 0.840 19.916 1.00 97.88 94 LEU A C 1
ATOM 722 O O . LEU A 1 94 ? -5.699 1.407 20.200 1.00 97.88 94 LEU A O 1
ATOM 726 N N . ARG A 1 95 ? -6.851 -0.488 19.936 1.00 97.38 95 ARG A N 1
ATOM 727 C CA . ARG A 1 95 ? -5.699 -1.382 20.128 1.00 97.38 95 ARG A CA 1
ATOM 728 C C . ARG A 1 95 ? -5.810 -2.624 19.261 1.00 97.38 95 ARG A C 1
ATOM 730 O O . ARG A 1 95 ? -6.912 -3.111 19.001 1.00 97.38 95 ARG A O 1
ATOM 737 N N . VAL A 1 96 ? -4.670 -3.172 18.851 1.00 96.81 96 VAL A N 1
ATOM 738 C CA . VAL A 1 96 ? -4.637 -4.489 18.207 1.00 96.81 96 VAL A CA 1
ATOM 739 C C . VAL A 1 96 ? -4.438 -5.554 19.268 1.00 96.81 96 VAL A C 1
ATOM 741 O O . VAL A 1 96 ? -3.482 -5.490 20.030 1.00 96.81 96 VAL A O 1
ATOM 744 N N . VAL A 1 97 ? -5.295 -6.569 19.288 1.00 95.12 97 VAL A N 1
ATOM 745 C CA . VAL A 1 97 ? -5.114 -7.746 20.143 1.00 95.12 97 VAL A CA 1
ATOM 746 C C . VAL A 1 97 ? -4.937 -9.001 19.299 1.00 95.12 97 VAL A C 1
ATOM 748 O O . VAL A 1 97 ? -5.656 -9.232 18.321 1.00 95.12 97 VAL A O 1
ATOM 751 N N . GLU A 1 98 ? -3.988 -9.839 19.702 1.00 92.12 98 GLU A N 1
ATOM 752 C CA . GLU A 1 98 ? -3.752 -11.143 19.091 1.00 92.12 98 GLU A CA 1
ATOM 753 C C . GLU A 1 98 ? -4.302 -12.246 19.994 1.00 92.12 98 GLU A C 1
ATOM 755 O O . GLU A 1 98 ? -4.102 -12.238 21.207 1.00 92.12 98 GLU A O 1
ATOM 760 N N . ALA A 1 99 ? -4.998 -13.207 19.397 1.00 87.25 99 ALA A N 1
ATOM 761 C CA . ALA A 1 99 ? -5.400 -14.438 20.059 1.00 87.25 99 ALA A CA 1
ATOM 762 C C . ALA A 1 99 ? -4.784 -15.623 19.314 1.00 87.25 99 ALA A C 1
ATOM 764 O O . ALA A 1 99 ? -4.872 -15.702 18.082 1.00 87.25 99 ALA A O 1
ATOM 765 N N . ALA A 1 100 ? -4.157 -16.535 20.058 1.00 79.69 100 ALA A N 1
ATOM 766 C CA . ALA A 1 100 ? -3.742 -17.817 19.509 1.00 79.69 100 ALA A CA 1
ATOM 767 C C . ALA A 1 100 ? -4.990 -18.611 19.105 1.00 79.69 100 ALA A C 1
ATOM 769 O O . ALA A 1 100 ? -5.978 -18.634 19.840 1.00 79.69 100 ALA A O 1
ATOM 770 N N . LEU A 1 101 ? -4.948 -19.236 17.932 1.00 70.94 101 LEU A N 1
ATOM 771 C CA . LEU A 1 101 ? -5.927 -20.249 17.568 1.00 70.94 101 LEU A CA 1
ATOM 772 C C . LEU A 1 101 ? -5.364 -21.628 17.907 1.00 70.94 101 LEU A C 1
ATOM 774 O O . LEU A 1 101 ? -4.254 -21.963 17.499 1.00 70.94 101 LEU A O 1
ATOM 778 N N . ASP A 1 102 ? -6.171 -22.446 18.580 1.00 64.38 102 ASP A N 1
ATOM 779 C CA . ASP A 1 102 ? -5.840 -23.849 18.874 1.00 64.38 102 ASP A CA 1
ATOM 780 C C . ASP A 1 102 ? -5.906 -24.754 17.628 1.00 64.38 102 ASP A C 1
ATOM 782 O O . ASP A 1 102 ? -5.588 -25.940 17.684 1.00 64.38 102 ASP A O 1
ATOM 786 N N . HIS A 1 103 ? -6.348 -24.215 16.492 1.00 65.12 103 HIS A N 1
ATOM 787 C CA . HIS A 1 103 ? -6.522 -24.934 15.237 1.00 65.12 103 HIS A CA 1
ATOM 788 C C . HIS A 1 103 ? -6.213 -24.028 14.043 1.00 65.12 103 HIS A C 1
ATOM 790 O O . HIS A 1 103 ? -6.310 -22.803 14.126 1.00 65.12 103 HIS A O 1
ATOM 796 N N . ALA A 1 104 ? -5.841 -24.639 12.917 1.00 57.09 104 ALA A N 1
ATOM 797 C CA . ALA A 1 104 ? -5.666 -23.904 11.672 1.00 57.09 104 ALA A CA 1
ATOM 798 C C . ALA A 1 104 ? -6.991 -23.207 11.296 1.00 57.09 104 ALA A C 1
ATOM 800 O O . ALA A 1 104 ? -8.040 -23.861 11.319 1.00 57.09 104 ALA A O 1
ATOM 801 N N . PRO A 1 105 ? -6.976 -21.900 10.982 1.00 59.41 105 PRO A N 1
ATOM 802 C CA . PRO A 1 105 ? -8.174 -21.188 10.575 1.00 59.41 105 PRO A CA 1
ATOM 803 C C . PRO A 1 105 ? -8.736 -21.828 9.304 1.00 59.41 105 PRO A C 1
ATOM 805 O O . PRO A 1 105 ? -8.002 -22.138 8.370 1.00 59.41 105 PRO A O 1
ATOM 808 N N . THR A 1 106 ? -10.055 -22.010 9.259 1.00 57.97 106 THR A N 1
ATOM 809 C CA . THR A 1 106 ? -10.767 -22.497 8.064 1.00 57.97 106 THR A CA 1
ATOM 810 C C . THR A 1 106 ? -10.847 -21.449 6.954 1.00 57.97 106 THR A C 1
ATOM 812 O O . THR A 1 106 ? -11.257 -21.761 5.839 1.00 57.97 106 THR A O 1
ATOM 815 N N . VAL A 1 107 ? -10.455 -20.210 7.254 1.00 53.16 107 VAL A N 1
ATOM 816 C CA . VAL A 1 107 ? -10.290 -19.126 6.291 1.00 53.16 107 VAL A CA 1
ATOM 817 C C . VAL A 1 107 ? -8.800 -19.003 5.998 1.00 53.16 107 VAL A C 1
ATOM 819 O O . VAL A 1 107 ? -8.014 -18.713 6.901 1.00 53.16 107 VAL A O 1
ATOM 822 N N . GLU A 1 108 ? -8.407 -19.216 4.742 1.00 53.72 108 GLU A N 1
ATOM 823 C CA . GLU A 1 108 ? -7.079 -18.819 4.285 1.00 53.72 108 GLU A CA 1
ATOM 824 C C . GLU A 1 108 ? -6.978 -17.297 4.406 1.00 53.72 108 GLU A C 1
ATOM 826 O O . GLU A 1 108 ? -7.573 -16.545 3.634 1.00 53.72 108 GLU A O 1
ATOM 831 N N . TYR A 1 109 ? -6.242 -16.841 5.418 1.00 53.62 109 TYR A N 1
ATOM 832 C CA . TYR A 1 109 ? -5.798 -15.458 5.534 1.00 53.62 109 TYR A CA 1
ATOM 833 C C . TYR A 1 109 ? -4.739 -15.207 4.460 1.00 53.62 109 TYR A C 1
ATOM 835 O O . TYR A 1 109 ? -3.540 -15.207 4.728 1.00 53.62 109 TYR A O 1
ATOM 843 N N . GLY A 1 110 ? -5.193 -15.085 3.217 1.00 55.41 110 GLY A N 1
ATOM 844 C CA . GLY A 1 110 ? -4.356 -14.695 2.099 1.00 55.41 110 GLY A CA 1
ATOM 845 C C . GLY A 1 110 ? -4.064 -13.202 2.154 1.00 55.41 110 GLY A C 1
ATOM 846 O O . GLY A 1 110 ? -4.909 -12.391 2.541 1.00 55.41 110 GLY A O 1
ATOM 847 N N . ALA A 1 111 ? -2.866 -12.834 1.721 1.00 58.91 111 ALA A N 1
ATOM 848 C CA . ALA A 1 111 ? -2.570 -11.495 1.259 1.00 58.91 111 ALA A CA 1
ATOM 849 C C . ALA A 1 111 ? -3.552 -11.150 0.129 1.00 58.91 111 ALA A C 1
ATOM 851 O O . ALA A 1 111 ? -3.298 -11.491 -1.022 1.00 58.91 111 ALA A O 1
ATOM 852 N N . THR A 1 112 ? -4.688 -10.509 0.419 1.00 61.00 112 THR A N 1
ATOM 853 C CA . THR A 1 112 ? -5.616 -10.118 -0.646 1.00 61.00 112 THR A CA 1
ATOM 854 C C . THR A 1 112 ? -4.894 -9.125 -1.547 1.00 61.00 112 THR A C 1
ATOM 856 O O . THR A 1 112 ? -4.727 -7.956 -1.190 1.00 61.00 112 THR A O 1
ATOM 859 N N . ALA A 1 113 ? -4.421 -9.598 -2.703 1.00 67.31 113 ALA A N 1
ATOM 860 C CA . ALA A 1 113 ? -3.757 -8.751 -3.673 1.00 67.31 113 ALA A CA 1
ATOM 861 C C . ALA A 1 113 ? -4.684 -7.575 -3.991 1.00 67.31 113 ALA A C 1
ATOM 863 O O . ALA A 1 113 ? -5.890 -7.745 -4.196 1.00 67.31 113 ALA A O 1
ATOM 864 N N . TYR A 1 114 ? -4.128 -6.366 -3.989 1.00 85.31 114 TYR A N 1
ATOM 865 C CA . TYR A 1 114 ? -4.897 -5.174 -4.306 1.00 85.31 114 TYR A CA 1
ATOM 866 C C . TYR A 1 114 ? -5.481 -5.375 -5.701 1.00 85.31 114 TYR A C 1
ATOM 868 O O . TYR A 1 114 ? -4.782 -5.867 -6.589 1.00 85.31 114 TYR A O 1
ATOM 876 N N . GLY A 1 115 ? -6.747 -4.998 -5.904 1.00 90.44 115 GLY A N 1
ATOM 877 C CA . GLY A 1 115 ? -7.484 -5.188 -7.163 1.00 90.44 115 GLY A CA 1
ATOM 878 C C . GLY A 1 115 ? -6.946 -4.379 -8.351 1.00 90.44 115 GLY A C 1
ATOM 879 O O . GLY A 1 115 ? -7.686 -4.104 -9.293 1.00 90.44 115 GLY A O 1
ATOM 880 N N . TYR A 1 116 ? -5.681 -3.973 -8.284 1.00 95.50 116 TYR A N 1
ATOM 881 C CA . TYR A 1 116 ? -4.980 -3.163 -9.250 1.00 95.50 116 TYR A CA 1
ATOM 882 C C . TYR A 1 116 ? -4.239 -4.024 -10.262 1.00 95.50 116 TYR A C 1
ATOM 884 O O . TYR A 1 116 ? -3.629 -5.038 -9.914 1.00 95.50 116 TYR A O 1
ATOM 892 N N . VAL A 1 117 ? -4.266 -3.574 -11.510 1.00 97.06 117 VAL A N 1
ATOM 893 C CA . VAL A 1 117 ? -3.400 -4.064 -12.582 1.00 97.06 117 VAL A CA 1
ATOM 894 C C . VAL A 1 117 ? -2.440 -2.943 -12.940 1.00 97.06 117 VAL A C 1
ATOM 896 O O . VAL A 1 117 ? -2.865 -1.804 -13.128 1.00 97.06 117 VAL A O 1
ATOM 899 N N . LEU A 1 118 ? -1.150 -3.252 -13.028 1.00 98.06 118 LEU A N 1
ATOM 900 C CA . LEU A 1 118 ? -0.141 -2.284 -13.442 1.00 98.06 118 LEU A CA 1
ATOM 901 C C . LEU A 1 118 ? 0.335 -2.609 -14.857 1.00 98.06 118 LEU A C 1
ATOM 903 O O . LEU A 1 118 ? 0.876 -3.686 -15.095 1.00 98.06 118 LEU A O 1
ATOM 907 N N . ARG A 1 119 ? 0.169 -1.671 -15.791 1.00 98.31 119 ARG A N 1
ATOM 908 C CA . ARG A 1 119 ? 0.803 -1.746 -17.112 1.00 98.31 119 ARG A CA 1
ATOM 909 C C . ARG A 1 119 ? 2.141 -1.022 -17.045 1.00 98.31 119 ARG A C 1
ATOM 911 O O . ARG A 1 119 ? 2.161 0.192 -16.858 1.00 98.31 119 ARG A O 1
ATOM 918 N N . ALA A 1 120 ? 3.235 -1.761 -17.147 1.00 97.44 120 ALA A N 1
ATOM 919 C CA . ALA A 1 120 ? 4.594 -1.244 -17.074 1.00 97.44 120 ALA A CA 1
ATOM 920 C C . ALA A 1 120 ? 5.160 -1.113 -18.492 1.00 97.44 120 ALA A C 1
ATOM 922 O O . ALA A 1 120 ? 5.341 -2.121 -19.168 1.00 97.44 120 ALA A O 1
ATOM 923 N N . ILE A 1 121 ? 5.422 0.121 -18.923 1.00 97.69 121 ILE A N 1
ATOM 924 C CA . ILE A 1 121 ? 5.836 0.468 -20.286 1.00 97.69 121 ILE A CA 1
ATOM 925 C C . ILE A 1 121 ? 7.320 0.832 -20.252 1.00 97.69 121 ILE A C 1
ATOM 927 O O . ILE A 1 121 ? 7.698 1.766 -19.544 1.00 97.69 121 ILE A O 1
ATOM 931 N N . ALA A 1 122 ? 8.163 0.102 -20.984 1.00 95.19 122 ALA A N 1
ATOM 932 C CA . ALA A 1 122 ? 9.612 0.339 -20.959 1.00 95.19 122 ALA A CA 1
ATOM 933 C C . ALA A 1 122 ? 10.018 1.635 -21.685 1.00 95.19 122 ALA A C 1
ATOM 935 O O . ALA A 1 122 ? 10.801 2.423 -21.151 1.00 95.19 122 ALA A O 1
ATOM 936 N N . ASP A 1 123 ? 9.445 1.863 -22.868 1.00 93.19 123 ASP A N 1
ATOM 937 C CA . ASP A 1 123 ? 9.838 2.926 -23.799 1.00 93.19 123 ASP A CA 1
ATOM 938 C C . ASP A 1 123 ? 8.708 3.952 -23.990 1.00 93.19 123 ASP A C 1
ATOM 940 O O . ASP A 1 123 ? 8.203 4.175 -25.092 1.00 93.19 123 ASP A O 1
ATOM 944 N N . GLY A 1 124 ? 8.274 4.567 -22.887 1.00 90.12 124 GLY A N 1
ATOM 945 C CA . GLY A 1 124 ? 7.337 5.689 -22.915 1.00 90.12 124 GLY A CA 1
ATOM 946 C C . GLY A 1 124 ? 7.967 6.971 -23.470 1.00 90.12 124 GLY A C 1
ATOM 947 O O . GLY A 1 124 ? 9.183 7.076 -23.657 1.00 90.12 124 GLY A O 1
ATOM 948 N N . ALA A 1 125 ? 7.142 7.996 -23.700 1.00 85.38 125 ALA A N 1
ATOM 949 C CA . ALA A 1 125 ? 7.586 9.264 -24.291 1.00 85.38 125 ALA A CA 1
ATOM 950 C C . ALA A 1 125 ? 8.675 9.968 -23.459 1.00 85.38 125 ALA A C 1
ATOM 952 O O . ALA A 1 125 ? 9.477 10.735 -23.994 1.00 85.38 125 ALA A O 1
ATOM 953 N N . SER A 1 126 ? 8.698 9.702 -22.151 1.00 88.19 126 SER A N 1
ATOM 954 C CA . SER A 1 126 ? 9.642 10.272 -21.187 1.00 88.19 126 SER A CA 1
ATOM 955 C C . SER A 1 126 ? 10.577 9.237 -20.538 1.00 88.19 126 SER A C 1
ATOM 957 O O . SER A 1 126 ? 11.211 9.529 -19.522 1.00 88.19 126 SER A O 1
ATOM 959 N N . GLY A 1 127 ? 10.684 8.042 -21.128 1.00 91.69 127 GLY A N 1
ATOM 960 C CA . GLY A 1 127 ? 11.327 6.869 -20.530 1.00 91.69 127 GLY A CA 1
ATOM 961 C C . GLY A 1 127 ? 10.295 5.896 -19.948 1.00 91.69 127 GLY A C 1
ATOM 962 O O . GLY A 1 127 ? 9.143 5.921 -20.376 1.00 91.69 127 GLY A O 1
ATOM 963 N N . PRO A 1 128 ? 10.675 5.035 -18.986 1.00 95.19 128 PRO A N 1
ATOM 964 C CA . PRO A 1 128 ? 9.745 4.069 -18.417 1.00 95.19 128 PRO A CA 1
ATOM 965 C C . PRO A 1 128 ? 8.557 4.729 -17.708 1.00 95.19 128 PRO A C 1
ATOM 967 O O . PRO A 1 128 ? 8.718 5.613 -16.860 1.00 95.19 128 PRO A O 1
ATOM 970 N N . GLU A 1 129 ? 7.360 4.251 -18.026 1.00 97.00 129 GLU A N 1
ATOM 971 C CA . GLU A 1 129 ? 6.081 4.758 -17.528 1.00 97.00 129 GLU A CA 1
ATOM 972 C C . GLU A 1 129 ? 5.255 3.613 -16.938 1.00 97.00 129 GLU A C 1
ATOM 974 O O . GLU A 1 129 ? 5.485 2.432 -17.216 1.00 97.00 129 GLU A O 1
ATOM 979 N N . ALA A 1 130 ? 4.285 3.953 -16.093 1.00 97.62 130 ALA A N 1
ATOM 980 C CA . ALA A 1 130 ? 3.388 2.965 -15.521 1.00 97.62 130 ALA A CA 1
ATOM 981 C C . ALA A 1 130 ? 1.946 3.474 -15.493 1.00 97.62 130 ALA A C 1
ATOM 983 O O . ALA A 1 130 ? 1.688 4.588 -15.042 1.00 97.62 130 ALA A O 1
ATOM 984 N N . VAL A 1 131 ? 1.004 2.644 -15.939 1.00 98.06 131 VAL A N 1
ATOM 985 C CA . VAL A 1 131 ? -0.435 2.913 -15.830 1.00 98.06 131 VAL A CA 1
ATOM 986 C C . VAL A 1 131 ? -1.023 1.985 -14.780 1.00 98.06 131 VAL A C 1
ATOM 988 O O . VAL A 1 131 ? -1.041 0.766 -14.958 1.00 98.06 131 VAL A O 1
ATOM 991 N N . LEU A 1 132 ? -1.489 2.560 -13.676 1.00 98.12 132 LEU A N 1
ATOM 992 C CA . LEU A 1 132 ? -2.174 1.836 -12.612 1.00 98.12 132 LEU A CA 1
ATOM 993 C C . LEU A 1 132 ? -3.678 1.824 -12.889 1.00 98.12 132 LEU A C 1
ATOM 995 O O . LEU A 1 132 ? -4.278 2.882 -13.049 1.00 98.12 132 LEU A O 1
ATOM 999 N N . VAL A 1 133 ? -4.284 0.640 -12.918 1.00 97.56 133 VAL A N 1
ATOM 1000 C CA . VAL A 1 133 ? -5.706 0.443 -13.225 1.00 97.56 133 VAL A CA 1
ATOM 1001 C C . VAL A 1 133 ? -6.417 -0.165 -12.020 1.00 97.56 133 VAL A C 1
ATOM 1003 O O . VAL A 1 133 ? -6.073 -1.269 -11.604 1.00 97.56 133 VAL A O 1
ATOM 1006 N N . ASP A 1 134 ? -7.434 0.512 -11.483 1.00 95.56 134 ASP A N 1
ATOM 1007 C CA . ASP A 1 134 ? -8.382 -0.069 -10.525 1.00 95.56 134 ASP A CA 1
ATOM 1008 C C . ASP A 1 134 ? -9.526 -0.748 -11.274 1.00 95.56 134 ASP A C 1
ATOM 1010 O O . ASP A 1 134 ? -10.446 -0.098 -11.772 1.00 95.56 134 ASP A O 1
ATOM 1014 N N . VAL A 1 135 ? -9.478 -2.081 -11.316 1.00 92.81 135 VAL A N 1
ATOM 1015 C CA . VAL A 1 135 ? -10.458 -2.905 -12.034 1.00 92.81 135 VAL A CA 1
ATOM 1016 C C . VAL A 1 135 ? -11.863 -2.765 -11.441 1.00 92.81 135 VAL A C 1
ATOM 1018 O O . VAL A 1 135 ? -12.848 -2.879 -12.164 1.00 92.81 135 VAL A O 1
ATOM 1021 N N . SER A 1 136 ? -11.977 -2.507 -10.135 1.00 88.69 136 SER A N 1
ATOM 1022 C CA . SER A 1 136 ? -13.272 -2.387 -9.459 1.00 88.69 136 SER A CA 1
ATOM 1023 C C . SER A 1 136 ? -13.942 -1.038 -9.710 1.00 88.69 136 SER A C 1
ATOM 1025 O O . SER A 1 136 ? -15.168 -0.960 -9.761 1.00 88.69 136 SER A O 1
ATOM 1027 N N . ALA A 1 137 ? -13.139 0.018 -9.844 1.00 90.06 137 ALA A N 1
ATOM 1028 C CA . ALA A 1 137 ? -13.618 1.384 -10.020 1.00 90.06 137 ALA A CA 1
ATOM 1029 C C . ALA A 1 137 ? -13.599 1.849 -11.484 1.00 90.06 137 ALA A C 1
ATOM 1031 O O . ALA A 1 137 ? -14.151 2.906 -11.781 1.00 90.06 137 ALA A O 1
ATOM 1032 N N . GLY A 1 138 ? -12.954 1.099 -12.386 1.00 92.88 138 GLY A N 1
ATOM 1033 C CA . GLY A 1 138 ? -12.746 1.509 -13.777 1.00 92.88 138 GLY A CA 1
ATOM 1034 C C . GLY A 1 138 ? -11.874 2.762 -13.908 1.00 92.88 138 GLY A C 1
ATOM 1035 O O . GLY A 1 138 ? -12.051 3.531 -14.848 1.00 92.88 138 GLY A O 1
ATOM 1036 N N . LYS A 1 139 ? -10.980 3.003 -12.939 1.00 95.00 139 LYS A N 1
ATOM 1037 C CA . LYS A 1 139 ? -10.094 4.175 -12.902 1.00 95.00 139 LYS A CA 1
ATOM 1038 C C . LYS A 1 139 ? -8.701 3.810 -13.390 1.00 95.00 139 LYS A C 1
ATOM 1040 O O . LYS A 1 139 ? -8.203 2.733 -13.069 1.00 95.00 139 LYS A O 1
ATOM 1045 N N . GLU A 1 140 ? -8.054 4.737 -14.084 1.00 97.56 140 GLU A N 1
ATOM 1046 C CA . GLU A 1 140 ? -6.665 4.607 -14.524 1.00 97.56 140 GLU A CA 1
ATOM 1047 C C . GLU A 1 140 ? -5.853 5.836 -14.100 1.00 97.56 140 GLU A C 1
ATOM 1049 O O . GLU A 1 140 ? -6.367 6.954 -14.098 1.00 97.56 140 GLU A O 1
ATOM 1054 N N . LEU A 1 141 ? -4.583 5.628 -13.750 1.00 97.88 141 LEU A N 1
ATOM 1055 C CA . LEU A 1 141 ? -3.637 6.684 -13.402 1.00 97.88 141 LEU A CA 1
ATOM 1056 C C . LEU A 1 141 ? -2.300 6.446 -14.106 1.00 97.88 141 LEU A C 1
ATOM 1058 O O . LEU A 1 141 ? -1.642 5.431 -13.873 1.00 97.88 141 LEU A O 1
ATOM 1062 N N . LEU A 1 142 ? -1.887 7.405 -14.937 1.00 97.44 142 LEU A N 1
ATOM 1063 C CA . LEU A 1 142 ? -0.570 7.419 -15.571 1.00 97.44 142 LEU A CA 1
ATOM 1064 C C . LEU A 1 142 ? 0.468 8.035 -14.625 1.00 97.44 142 LEU A C 1
ATOM 1066 O O . LEU A 1 142 ? 0.312 9.159 -14.145 1.00 97.44 142 LEU A O 1
ATOM 1070 N N . LEU A 1 143 ? 1.559 7.310 -14.401 1.00 97.44 143 LEU A N 1
ATOM 1071 C CA . LEU A 1 143 ? 2.687 7.718 -13.574 1.00 97.44 143 LEU A CA 1
ATOM 1072 C C . LEU A 1 143 ? 3.958 7.738 -14.425 1.00 97.44 143 LEU A C 1
ATOM 1074 O O . LEU A 1 143 ? 4.360 6.727 -14.999 1.00 97.44 143 LEU A O 1
ATOM 1078 N N . THR A 1 144 ? 4.600 8.903 -14.478 1.00 96.44 144 THR A N 1
ATOM 1079 C CA . THR A 1 144 ? 5.782 9.173 -15.309 1.00 96.44 144 THR A CA 1
ATOM 1080 C C . THR A 1 144 ? 6.986 9.601 -14.460 1.00 96.44 144 THR A C 1
ATOM 1082 O O . THR A 1 144 ? 6.914 9.675 -13.222 1.00 96.44 144 THR A O 1
ATOM 1085 N N . GLY A 1 145 ? 8.130 9.843 -15.111 1.00 94.88 145 GLY A N 1
ATOM 1086 C CA . GLY A 1 145 ? 9.378 10.234 -14.451 1.00 94.88 145 GLY A CA 1
ATOM 1087 C C . GLY A 1 145 ? 9.822 9.213 -13.399 1.00 94.88 145 GLY A C 1
ATOM 1088 O O . GLY A 1 145 ? 9.580 8.018 -13.534 1.00 94.88 145 GLY A O 1
ATOM 1089 N N . ASN A 1 146 ? 10.416 9.673 -12.293 1.00 95.81 146 ASN A N 1
ATOM 1090 C CA . ASN A 1 146 ? 10.921 8.774 -11.243 1.00 95.81 146 ASN A CA 1
ATOM 1091 C C . ASN A 1 146 ? 9.840 7.856 -10.638 1.00 95.81 146 ASN A C 1
ATOM 1093 O O . ASN A 1 146 ? 10.165 6.762 -10.183 1.00 95.81 146 ASN A O 1
ATOM 1097 N N . LYS A 1 147 ? 8.566 8.283 -10.621 1.00 96.81 147 LYS A N 1
ATOM 1098 C CA . LYS A 1 147 ? 7.445 7.457 -10.136 1.00 96.81 147 LYS A CA 1
ATOM 1099 C C . LYS A 1 147 ? 7.156 6.313 -11.113 1.00 96.81 147 LYS A C 1
ATOM 1101 O O . LYS A 1 147 ? 7.040 5.171 -10.677 1.00 96.81 147 LYS A O 1
ATOM 1106 N N . GLY A 1 148 ? 7.108 6.618 -12.412 1.00 97.06 148 GLY A N 1
ATOM 1107 C CA . GLY A 1 148 ? 6.976 5.626 -13.483 1.00 97.06 148 GLY A CA 1
ATOM 1108 C C . GLY A 1 148 ? 8.125 4.618 -13.475 1.00 97.06 148 GLY A C 1
ATOM 1109 O O . GLY A 1 148 ? 7.882 3.416 -13.401 1.00 97.06 148 GLY A O 1
ATOM 1110 N N . VAL A 1 149 ? 9.372 5.101 -13.409 1.00 96.81 149 VAL A N 1
ATOM 1111 C CA . VAL A 1 149 ? 10.567 4.239 -13.337 1.00 96.81 149 VAL A CA 1
ATOM 1112 C C . VAL A 1 149 ? 10.544 3.338 -12.103 1.00 96.81 149 VAL A C 1
ATOM 1114 O O . VAL A 1 149 ? 10.800 2.140 -12.222 1.00 96.81 149 VAL A O 1
ATOM 1117 N N . LEU A 1 150 ? 10.207 3.874 -10.922 1.00 97.50 150 LEU A N 1
ATOM 1118 C CA . LEU A 1 150 ? 10.073 3.072 -9.704 1.00 97.50 150 LEU A CA 1
ATOM 1119 C C . LEU A 1 150 ? 9.081 1.924 -9.914 1.00 97.50 150 LEU A C 1
ATOM 1121 O O . LEU A 1 150 ? 9.424 0.768 -9.676 1.00 97.50 150 LEU A O 1
ATOM 1125 N N . LEU A 1 151 ? 7.868 2.231 -10.374 1.00 98.12 151 LEU A N 1
ATOM 1126 C CA . LEU A 1 151 ? 6.832 1.220 -10.564 1.00 98.12 151 LEU A CA 1
ATOM 1127 C C . LEU A 1 151 ? 7.212 0.197 -11.633 1.00 98.12 151 LEU A C 1
ATOM 1129 O O . LEU A 1 151 ? 7.007 -0.993 -11.410 1.00 98.12 151 LEU A O 1
ATOM 1133 N N . PHE A 1 152 ? 7.837 0.624 -12.729 1.00 98.12 152 PHE A N 1
ATOM 1134 C CA . PHE A 1 152 ? 8.361 -0.273 -13.756 1.00 98.12 152 PHE A CA 1
ATOM 1135 C C . PHE A 1 152 ? 9.390 -1.266 -13.188 1.00 98.12 152 PHE A C 1
ATOM 1137 O O . PHE A 1 152 ? 9.311 -2.469 -13.445 1.00 98.12 152 PHE A O 1
ATOM 1144 N N . LEU A 1 153 ? 10.343 -0.794 -12.374 1.00 97.81 153 LEU A N 1
ATOM 1145 C CA . LEU A 1 153 ? 11.363 -1.654 -11.761 1.00 97.81 153 LEU A CA 1
ATOM 1146 C C . LEU A 1 153 ? 10.746 -2.708 -10.839 1.00 97.81 153 LEU A C 1
ATOM 1148 O O . LEU A 1 153 ? 11.125 -3.881 -10.907 1.00 97.81 153 LEU A O 1
ATOM 1152 N N . LEU A 1 154 ? 9.794 -2.298 -9.996 1.00 98.31 154 LEU A N 1
ATOM 1153 C CA . LEU A 1 154 ? 9.106 -3.216 -9.090 1.00 98.31 154 LEU A CA 1
ATOM 1154 C C . LEU A 1 154 ? 8.222 -4.207 -9.858 1.00 98.31 154 LEU A C 1
ATOM 1156 O O . LEU A 1 154 ? 8.203 -5.387 -9.519 1.00 98.31 154 LEU A O 1
ATOM 1160 N N . ALA A 1 155 ? 7.551 -3.758 -10.922 1.00 98.12 155 ALA A N 1
ATOM 1161 C CA . ALA A 1 155 ? 6.748 -4.602 -11.804 1.00 98.12 155 ALA A CA 1
ATOM 1162 C C . ALA A 1 155 ? 7.603 -5.701 -12.446 1.00 98.12 155 ALA A C 1
ATOM 1164 O O . ALA A 1 155 ? 7.274 -6.883 -12.361 1.00 98.12 155 ALA A O 1
ATOM 1165 N N . ARG A 1 156 ? 8.765 -5.326 -12.997 1.00 98.06 156 ARG A N 1
ATOM 1166 C CA . ARG A 1 156 ? 9.708 -6.273 -13.603 1.00 98.06 156 ARG A CA 1
ATOM 1167 C C . ARG A 1 156 ? 10.223 -7.303 -12.598 1.00 98.06 156 ARG A C 1
ATOM 1169 O O . ARG A 1 156 ? 10.392 -8.470 -12.950 1.00 98.06 156 ARG A O 1
ATOM 1176 N N . LYS A 1 157 ? 10.515 -6.882 -11.363 1.00 98.06 157 LYS A N 1
ATOM 1177 C CA . LYS A 1 157 ? 10.940 -7.793 -10.290 1.00 98.06 157 LYS A CA 1
ATOM 1178 C C . LYS A 1 157 ? 9.819 -8.758 -9.912 1.00 98.06 157 LYS A C 1
ATOM 1180 O O . LYS A 1 157 ? 10.076 -9.952 -9.822 1.00 98.06 157 LYS A O 1
ATOM 1185 N N . LEU A 1 158 ? 8.598 -8.250 -9.748 1.00 97.50 158 LEU A N 1
ATOM 1186 C CA . LEU A 1 158 ? 7.425 -9.054 -9.417 1.00 97.50 158 LEU A CA 1
ATOM 1187 C C . LEU A 1 158 ? 7.154 -10.128 -10.476 1.00 97.50 158 LEU A C 1
ATOM 1189 O O . LEU A 1 158 ? 7.013 -11.294 -10.124 1.00 97.50 158 LEU A O 1
ATOM 1193 N N . VAL A 1 159 ? 7.159 -9.760 -11.763 1.00 97.69 159 VAL A N 1
ATOM 1194 C CA . VAL A 1 159 ? 6.990 -10.713 -12.876 1.00 97.69 159 VAL A CA 1
ATOM 1195 C C . VAL A 1 159 ? 8.063 -11.797 -12.832 1.00 97.69 159 VAL A C 1
ATOM 1197 O O . VAL A 1 159 ? 7.735 -12.978 -12.814 1.00 97.69 159 VAL A O 1
ATOM 1200 N N . ARG A 1 160 ? 9.339 -11.408 -12.716 1.00 98.00 160 ARG A N 1
ATOM 1201 C CA . ARG A 1 160 ? 10.455 -12.363 -12.651 1.00 98.00 160 ARG A CA 1
ATOM 1202 C C . ARG A 1 160 ? 10.330 -13.335 -11.478 1.00 98.00 160 ARG A C 1
ATOM 1204 O O . ARG A 1 160 ? 10.655 -14.509 -11.620 1.00 98.00 160 ARG A O 1
ATOM 1211 N N . ASP A 1 161 ? 9.915 -12.846 -10.316 1.00 97.62 161 ASP A N 1
ATOM 1212 C CA . ASP A 1 161 ? 9.787 -13.675 -9.118 1.00 97.62 161 ASP A CA 1
ATOM 1213 C C . ASP A 1 161 ? 8.618 -14.655 -9.228 1.00 97.62 161 ASP A C 1
ATOM 1215 O O . ASP A 1 161 ? 8.773 -15.822 -8.866 1.00 97.62 161 ASP A O 1
ATOM 1219 N N . ARG A 1 162 ? 7.493 -14.211 -9.801 1.00 95.25 162 ARG A N 1
ATOM 1220 C CA . ARG A 1 162 ? 6.338 -15.064 -10.113 1.00 95.25 162 ARG A CA 1
ATOM 1221 C C . ARG A 1 162 ? 6.694 -16.152 -11.119 1.00 95.25 162 ARG A C 1
ATOM 1223 O O . ARG A 1 162 ? 6.404 -17.320 -10.884 1.00 95.25 162 ARG A O 1
ATOM 1230 N N . GLU A 1 163 ? 7.383 -15.791 -12.199 1.00 96.81 163 GLU A N 1
ATOM 1231 C CA . GLU A 1 163 ? 7.899 -16.744 -13.193 1.00 96.81 163 GLU A CA 1
ATOM 1232 C C . GLU A 1 163 ? 8.911 -17.724 -12.582 1.00 96.81 163 GLU A C 1
ATOM 1234 O O . GLU A 1 163 ? 8.980 -18.886 -12.979 1.00 96.81 163 GLU A O 1
ATOM 1239 N N . GLY A 1 164 ? 9.673 -17.274 -11.582 1.00 97.06 164 GLY A N 1
ATOM 1240 C CA . GLY A 1 164 ? 10.585 -18.101 -10.795 1.00 97.06 164 GLY A CA 1
ATOM 1241 C C . GLY A 1 164 ? 9.905 -18.980 -9.739 1.00 97.06 164 GLY A C 1
ATOM 1242 O O . GLY A 1 164 ? 10.598 -19.749 -9.071 1.00 97.06 164 GLY A O 1
ATOM 1243 N N . GLY A 1 165 ? 8.583 -18.879 -9.567 1.00 95.00 165 GLY A N 1
ATOM 1244 C CA . GLY A 1 165 ? 7.817 -19.659 -8.595 1.00 95.00 165 GLY A CA 1
ATOM 1245 C C . GLY A 1 165 ? 8.056 -19.262 -7.135 1.00 95.00 165 GLY A C 1
ATOM 1246 O O . GLY A 1 165 ? 7.855 -20.086 -6.241 1.00 95.00 165 GLY A O 1
ATOM 1247 N N . LEU A 1 166 ? 8.513 -18.033 -6.870 1.00 92.25 166 LEU A N 1
ATOM 1248 C CA . LEU A 1 166 ? 8.598 -17.527 -5.501 1.00 92.25 166 LEU A CA 1
ATOM 1249 C C . LEU A 1 166 ? 7.184 -17.387 -4.922 1.00 92.25 166 LEU A C 1
ATOM 1251 O O . LEU A 1 166 ? 6.251 -16.993 -5.613 1.00 92.25 166 LEU A O 1
ATOM 1255 N N . GLY A 1 167 ? 7.026 -17.704 -3.636 1.00 84.50 167 GLY A N 1
ATOM 1256 C CA . GLY A 1 167 ? 5.747 -17.516 -2.950 1.00 84.50 167 GLY A CA 1
ATOM 1257 C C . GLY A 1 167 ? 5.435 -16.039 -2.682 1.00 84.50 167 GLY A C 1
ATOM 1258 O O . GLY A 1 167 ? 6.344 -15.209 -2.611 1.00 84.50 167 GLY A O 1
ATOM 1259 N N . GLU A 1 168 ? 4.162 -15.730 -2.419 1.00 84.25 168 GLU A N 1
ATOM 1260 C CA . GLU A 1 168 ? 3.644 -14.362 -2.207 1.00 84.25 168 GLU A CA 1
ATOM 1261 C C . GLU A 1 168 ? 4.428 -13.538 -1.166 1.00 84.25 168 GLU A C 1
ATOM 1263 O O . GLU A 1 168 ? 4.619 -12.331 -1.309 1.00 84.25 168 GLU A O 1
ATOM 1268 N N . ALA A 1 169 ? 4.932 -14.176 -0.107 1.00 83.31 169 ALA A N 1
ATOM 1269 C CA . ALA A 1 169 ? 5.717 -13.497 0.929 1.00 83.31 169 ALA A CA 1
ATOM 1270 C C . ALA A 1 169 ? 7.113 -13.049 0.440 1.00 83.31 169 ALA A C 1
ATOM 1272 O O . ALA A 1 169 ? 7.704 -12.108 0.980 1.00 83.31 169 ALA A O 1
ATOM 1273 N N . GLN A 1 170 ? 7.660 -13.732 -0.568 1.00 88.25 170 GLN A N 1
ATOM 1274 C CA . GLN A 1 170 ? 9.029 -13.559 -1.059 1.00 88.25 170 GLN A CA 1
ATOM 1275 C C . GLN A 1 170 ? 9.106 -12.806 -2.391 1.00 88.25 170 GLN A C 1
ATOM 1277 O O . GLN A 1 170 ? 10.150 -12.224 -2.681 1.00 88.25 170 GLN A O 1
ATOM 1282 N N . GLU A 1 171 ? 8.033 -12.787 -3.182 1.00 94.38 171 GLU A N 1
ATOM 1283 C CA . GLU A 1 171 ? 8.021 -12.129 -4.488 1.00 94.38 171 GLU A CA 1
ATOM 1284 C C . GLU A 1 171 ? 8.076 -10.594 -4.412 1.00 94.38 171 GLU A C 1
ATOM 1286 O O . GLU A 1 171 ? 7.627 -9.960 -3.449 1.00 94.38 171 GLU A O 1
ATOM 1291 N N . GLY A 1 172 ? 8.624 -9.988 -5.468 1.00 95.69 172 GLY A N 1
ATOM 1292 C CA . GLY A 1 172 ? 8.503 -8.561 -5.766 1.00 95.69 172 GLY A CA 1
ATOM 1293 C C . GLY A 1 172 ? 9.404 -7.645 -4.941 1.00 95.69 172 GLY A C 1
ATOM 1294 O O . GLY A 1 172 ? 9.427 -6.441 -5.192 1.00 95.69 172 GLY A O 1
ATOM 1295 N N . TRP A 1 173 ? 10.149 -8.178 -3.972 1.00 96.69 173 TRP A N 1
ATOM 1296 C CA . TRP A 1 173 ? 11.047 -7.389 -3.132 1.00 96.69 173 TRP A CA 1
ATOM 1297 C C . TRP A 1 173 ? 12.270 -6.904 -3.910 1.00 96.69 173 TRP A C 1
ATOM 1299 O O . TRP A 1 173 ? 13.127 -7.696 -4.297 1.00 96.69 173 TRP A O 1
ATOM 1309 N N . CYS A 1 174 ? 12.387 -5.586 -4.056 1.00 97.31 174 CYS A N 1
ATOM 1310 C CA . CYS A 1 174 ? 13.622 -4.918 -4.451 1.00 97.31 174 CYS A CA 1
ATOM 1311 C C . CYS A 1 174 ? 14.316 -4.349 -3.214 1.00 97.31 174 CYS A C 1
ATOM 1313 O O . CYS A 1 174 ? 13.664 -3.776 -2.334 1.00 97.31 174 CYS A O 1
ATOM 1315 N N . SER A 1 175 ? 15.641 -4.461 -3.158 1.00 95.75 175 SER A N 1
ATOM 1316 C CA . SER A 1 175 ? 16.421 -3.779 -2.127 1.00 95.75 175 SER A CA 1
ATOM 1317 C C . SER A 1 175 ? 16.418 -2.265 -2.350 1.00 95.75 175 SER A C 1
ATOM 1319 O O . SER A 1 175 ? 16.305 -1.782 -3.480 1.00 95.75 175 SER A O 1
ATOM 1321 N N . THR A 1 176 ? 16.579 -1.494 -1.271 1.00 93.75 176 THR A N 1
ATOM 1322 C CA . THR A 1 176 ? 16.707 -0.029 -1.360 1.00 93.75 176 THR A CA 1
ATOM 1323 C C . THR A 1 176 ? 17.791 0.385 -2.360 1.00 93.75 176 THR A C 1
ATOM 1325 O O . THR A 1 176 ? 17.570 1.307 -3.140 1.00 93.75 176 THR A O 1
ATOM 1328 N N . ASP A 1 177 ? 18.931 -0.308 -2.376 1.00 92.19 177 ASP A N 1
ATOM 1329 C CA . ASP A 1 177 ? 20.069 0.037 -3.233 1.00 92.19 177 ASP A CA 1
ATOM 1330 C C . ASP A 1 177 ? 19.801 -0.254 -4.714 1.00 92.19 177 ASP A C 1
ATOM 1332 O O . ASP A 1 177 ? 20.152 0.562 -5.573 1.00 92.19 177 ASP A O 1
ATOM 1336 N N . GLU A 1 178 ? 19.133 -1.370 -5.027 1.00 94.50 178 GLU A N 1
ATOM 1337 C CA . GLU A 1 178 ? 18.693 -1.679 -6.393 1.00 94.50 178 GLU A CA 1
ATOM 1338 C C . GLU A 1 178 ? 17.730 -0.616 -6.912 1.00 94.50 178 GLU A C 1
ATOM 1340 O O . GLU A 1 178 ? 17.875 -0.151 -8.042 1.00 94.50 178 GLU A O 1
ATOM 1345 N N . VAL A 1 179 ? 16.775 -0.190 -6.081 1.00 95.38 179 VAL A N 1
ATOM 1346 C CA . VAL A 1 179 ? 15.808 0.845 -6.462 1.00 95.38 179 VAL A CA 1
ATOM 1347 C C . VAL A 1 179 ? 16.486 2.196 -6.626 1.00 95.38 179 VAL A C 1
ATOM 1349 O O . VAL A 1 179 ? 16.250 2.875 -7.622 1.00 95.38 179 VAL A O 1
ATOM 1352 N N . VAL A 1 180 ? 17.359 2.585 -5.694 1.00 94.25 180 VAL A N 1
ATOM 1353 C CA . VAL A 1 180 ? 18.083 3.857 -5.788 1.00 94.25 180 VAL A CA 1
ATOM 1354 C C . VAL A 1 180 ? 18.930 3.901 -7.060 1.00 94.25 180 VAL A C 1
ATOM 1356 O O . VAL A 1 180 ? 18.883 4.877 -7.808 1.00 94.25 180 VAL A O 1
ATOM 1359 N N . THR A 1 181 ? 19.645 2.815 -7.349 1.00 93.50 181 THR A N 1
ATOM 1360 C CA . THR A 1 181 ? 20.463 2.705 -8.560 1.00 93.50 181 THR A CA 1
ATOM 1361 C C . THR A 1 181 ? 19.605 2.686 -9.823 1.00 93.50 181 THR A C 1
ATOM 1363 O O . THR A 1 181 ? 19.976 3.298 -10.821 1.00 93.50 181 THR A O 1
ATOM 1366 N N . GLY A 1 182 ? 18.461 2.000 -9.799 1.00 93.62 182 GLY A N 1
ATOM 1367 C CA . GLY A 1 182 ? 17.571 1.891 -10.951 1.00 93.62 182 GLY A CA 1
ATOM 1368 C C . GLY A 1 182 ? 16.849 3.195 -11.294 1.00 93.62 182 GLY A C 1
ATOM 1369 O O . GLY A 1 182 ? 16.672 3.485 -12.471 1.00 93.62 182 GLY A O 1
ATOM 1370 N N . VAL A 1 183 ? 16.457 3.990 -10.292 1.00 94.12 183 VAL A N 1
ATOM 1371 C CA . VAL A 1 183 ? 15.722 5.250 -10.505 1.00 94.12 183 VAL A CA 1
ATOM 1372 C C . VAL A 1 183 ? 16.662 6.419 -10.811 1.00 94.12 183 VAL A C 1
ATOM 1374 O O . VAL A 1 183 ? 16.358 7.226 -11.683 1.00 94.12 183 VAL A O 1
ATOM 1377 N N . TRP A 1 184 ? 17.803 6.526 -10.119 1.00 93.19 184 TRP A N 1
ATOM 1378 C CA . TRP A 1 184 ? 18.694 7.698 -10.216 1.00 93.19 184 TRP A CA 1
ATOM 1379 C C . TRP A 1 184 ? 20.076 7.408 -10.817 1.00 93.19 184 TRP A C 1
ATOM 1381 O O . TRP A 1 184 ? 20.868 8.332 -10.997 1.00 93.19 184 TRP A O 1
ATOM 1391 N N . GLY A 1 185 ? 20.388 6.152 -11.141 1.00 89.25 185 GLY A N 1
ATOM 1392 C CA . GLY A 1 185 ? 21.680 5.750 -11.694 1.00 89.25 185 GLY A CA 1
ATOM 1393 C C . GLY A 1 185 ? 22.764 5.466 -10.643 1.00 89.25 185 GLY A C 1
ATOM 1394 O O . GLY A 1 185 ? 22.566 5.561 -9.430 1.00 89.25 185 GLY A O 1
ATOM 1395 N N . ARG A 1 186 ? 23.955 5.082 -11.124 1.00 83.94 186 ARG A N 1
ATOM 1396 C CA . ARG A 1 186 ? 25.105 4.720 -10.275 1.00 83.94 186 ARG A CA 1
ATOM 1397 C C . ARG A 1 186 ? 25.681 5.952 -9.567 1.00 83.94 186 ARG A C 1
ATOM 1399 O O . ARG A 1 186 ? 25.943 6.963 -10.206 1.00 83.94 186 ARG A O 1
ATOM 1406 N N . GLY A 1 187 ? 25.944 5.836 -8.263 1.00 72.06 187 GLY A N 1
ATOM 1407 C CA . GLY A 1 187 ? 26.571 6.895 -7.457 1.00 72.06 187 GLY A CA 1
ATOM 1408 C C . GLY A 1 187 ? 25.597 7.905 -6.839 1.00 72.06 187 GLY A C 1
ATOM 1409 O O . GLY A 1 187 ? 26.036 8.792 -6.106 1.00 72.06 187 GLY A O 1
ATOM 1410 N N . ALA A 1 188 ? 24.289 7.760 -7.075 1.00 73.81 188 ALA A N 1
ATOM 1411 C CA . ALA A 1 188 ? 23.276 8.531 -6.367 1.00 73.81 188 ALA A CA 1
ATOM 1412 C C . ALA A 1 188 ? 23.315 8.205 -4.863 1.00 73.81 188 ALA A C 1
ATOM 1414 O O . ALA A 1 188 ? 23.296 7.040 -4.463 1.00 73.81 188 ALA A O 1
ATOM 1415 N N . LYS A 1 189 ? 23.376 9.235 -4.011 1.00 67.75 189 LYS A N 1
ATOM 1416 C CA . LYS A 1 189 ? 23.264 9.061 -2.559 1.00 67.75 189 LYS A CA 1
ATOM 1417 C C . LYS A 1 189 ? 21.804 9.142 -2.102 1.00 67.75 189 LYS A C 1
ATOM 1419 O O . LYS A 1 189 ? 21.058 10.007 -2.548 1.00 67.75 189 LYS A O 1
ATOM 1424 N N . ALA A 1 190 ? 21.528 8.314 -1.091 1.00 64.69 190 ALA A N 1
ATOM 1425 C CA . ALA A 1 190 ? 20.514 8.421 -0.039 1.00 64.69 190 ALA A CA 1
ATOM 1426 C C . ALA A 1 190 ? 19.200 7.632 -0.204 1.00 64.69 190 ALA A C 1
ATOM 1428 O O . ALA A 1 190 ? 18.326 7.959 -1.003 1.00 64.69 190 ALA A O 1
ATOM 1429 N N . ALA A 1 191 ? 18.990 6.713 0.749 1.00 63.62 191 ALA A N 1
ATOM 1430 C CA . ALA A 1 191 ? 17.689 6.154 1.121 1.00 63.62 191 ALA A CA 1
ATOM 1431 C C . ALA A 1 191 ? 16.623 7.234 1.409 1.00 63.62 191 ALA A C 1
ATOM 1433 O O . ALA A 1 191 ? 15.432 6.988 1.229 1.00 63.62 191 ALA A O 1
ATOM 1434 N N . ASN A 1 192 ? 17.037 8.448 1.796 1.00 77.44 192 ASN A N 1
ATOM 1435 C CA . ASN A 1 192 ? 16.129 9.577 2.004 1.00 77.44 192 ASN A CA 1
ATOM 1436 C C . ASN A 1 192 ? 15.391 9.973 0.717 1.00 77.44 192 ASN A C 1
ATOM 1438 O O . ASN A 1 192 ? 14.209 10.295 0.784 1.00 77.44 192 ASN A O 1
ATOM 1442 N N . HIS A 1 193 ? 16.034 9.894 -0.454 1.00 85.38 193 HIS A N 1
ATOM 1443 C CA . HIS A 1 193 ? 15.361 10.177 -1.727 1.00 85.38 193 HIS A CA 1
ATOM 1444 C C . HIS A 1 193 ? 14.290 9.135 -2.039 1.00 85.38 193 HIS A C 1
ATOM 1446 O O . HIS A 1 193 ? 13.208 9.497 -2.498 1.00 85.38 193 HIS A O 1
ATOM 1452 N N . LEU A 1 194 ? 14.554 7.860 -1.729 1.00 92.12 194 LEU A N 1
ATOM 1453 C CA . LEU A 1 194 ? 13.549 6.810 -1.862 1.00 92.12 194 LEU A CA 1
ATOM 1454 C C . LEU A 1 194 ? 12.372 7.041 -0.913 1.00 92.12 194 LEU A C 1
ATOM 1456 O O . LEU A 1 194 ? 11.233 6.984 -1.358 1.00 92.12 194 LEU A O 1
ATOM 1460 N N . ASN A 1 195 ? 12.624 7.355 0.360 1.00 91.06 195 ASN A N 1
ATOM 1461 C CA . ASN A 1 195 ? 11.553 7.639 1.319 1.00 91.06 195 ASN A CA 1
ATOM 1462 C C . ASN A 1 195 ? 10.670 8.807 0.846 1.00 91.06 195 ASN A C 1
ATOM 1464 O O . ASN A 1 195 ? 9.449 8.688 0.844 1.00 91.06 195 ASN A O 1
ATOM 1468 N N . VAL A 1 196 ? 11.279 9.900 0.371 1.00 92.19 196 VAL A N 1
ATOM 1469 C CA . VAL A 1 196 ? 10.548 11.063 -0.159 1.00 92.19 196 VAL A CA 1
ATOM 1470 C C . VAL A 1 196 ? 9.769 10.712 -1.429 1.00 92.19 196 VAL A C 1
ATOM 1472 O O . VAL A 1 196 ? 8.622 11.131 -1.574 1.00 92.19 196 VAL A O 1
ATOM 1475 N N . LEU A 1 197 ? 10.359 9.941 -2.350 1.00 94.88 197 LEU A N 1
ATOM 1476 C CA . LEU A 1 197 ? 9.676 9.498 -3.568 1.00 94.88 197 LEU A CA 1
ATOM 1477 C C . LEU A 1 197 ? 8.458 8.630 -3.237 1.00 94.88 197 LEU A C 1
ATOM 1479 O O . LEU A 1 197 ? 7.388 8.862 -3.793 1.00 94.88 197 LEU A O 1
ATOM 1483 N N . VAL A 1 198 ? 8.616 7.666 -2.326 1.00 95.12 198 VAL A N 1
ATOM 1484 C CA . VAL A 1 198 ? 7.533 6.784 -1.872 1.00 95.12 198 VAL A CA 1
ATOM 1485 C C . VAL A 1 198 ? 6.430 7.597 -1.213 1.00 95.12 198 VAL A C 1
ATOM 1487 O O . VAL A 1 198 ? 5.273 7.439 -1.586 1.00 95.12 198 VAL A O 1
ATOM 1490 N N . HIS A 1 199 ? 6.775 8.506 -0.302 1.00 93.12 199 HIS A N 1
ATOM 1491 C CA . HIS A 1 199 ? 5.805 9.372 0.360 1.00 93.12 199 HIS A CA 1
ATOM 1492 C C . HIS A 1 199 ? 4.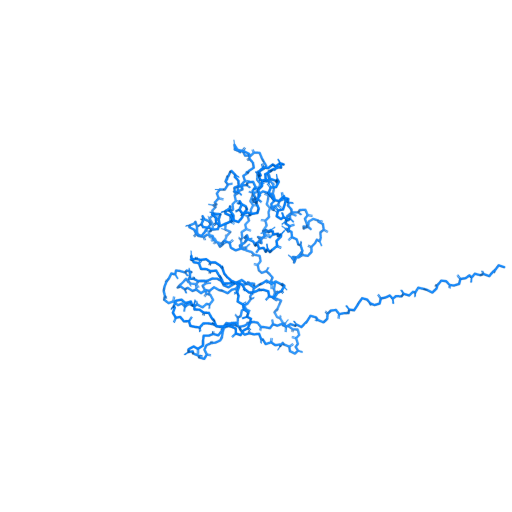991 10.195 -0.653 1.00 93.12 199 HIS A C 1
ATOM 1494 O O . HIS A 1 199 ? 3.772 10.068 -0.699 1.00 93.12 199 HIS A O 1
ATOM 1500 N N . ARG A 1 200 ? 5.651 10.916 -1.570 1.00 95.38 200 ARG A N 1
ATOM 1501 C CA . ARG A 1 200 ? 4.978 11.712 -2.620 1.00 95.38 200 ARG A CA 1
ATOM 1502 C C . ARG A 1 200 ? 4.184 10.879 -3.623 1.00 95.38 200 ARG A C 1
ATOM 1504 O O . ARG A 1 200 ? 3.291 11.392 -4.300 1.00 95.38 200 ARG A O 1
ATOM 1511 N N . LEU A 1 201 ? 4.578 9.626 -3.841 1.00 96.88 201 LEU A N 1
ATOM 1512 C CA . LEU A 1 201 ? 3.808 8.701 -4.663 1.00 96.88 201 LEU A CA 1
ATOM 1513 C C . LEU A 1 201 ? 2.541 8.280 -3.914 1.00 96.88 201 LEU A C 1
ATOM 1515 O O . LEU A 1 201 ? 1.462 8.358 -4.485 1.00 96.88 201 LEU A O 1
ATOM 1519 N N . ARG A 1 202 ? 2.645 7.923 -2.632 1.00 95.31 202 ARG A N 1
ATOM 1520 C CA . ARG A 1 202 ? 1.495 7.575 -1.786 1.00 95.31 202 ARG A CA 1
ATOM 1521 C C . ARG A 1 202 ? 0.510 8.731 -1.606 1.00 95.31 202 ARG A C 1
ATOM 1523 O O . ARG A 1 202 ? -0.693 8.498 -1.681 1.00 95.31 202 ARG A O 1
ATOM 1530 N N . GLU A 1 203 ? 0.995 9.958 -1.430 1.00 93.00 203 GLU A N 1
ATOM 1531 C CA . GLU A 1 203 ? 0.150 11.161 -1.405 1.00 93.00 203 GLU A CA 1
ATOM 1532 C C . GLU A 1 203 ? -0.637 11.319 -2.710 1.00 93.00 203 GLU A C 1
ATOM 1534 O O . GLU A 1 203 ? -1.857 11.458 -2.673 1.00 93.00 203 GLU A O 1
ATOM 1539 N N . GLN A 1 204 ? 0.041 11.232 -3.863 1.00 95.81 204 GLN A N 1
ATOM 1540 C CA . GLN A 1 204 ? -0.623 11.317 -5.165 1.00 95.81 204 GLN A CA 1
ATOM 1541 C C . GLN A 1 204 ? -1.667 10.207 -5.329 1.00 95.81 204 GLN A C 1
ATOM 1543 O O . GLN A 1 204 ? -2.815 10.491 -5.642 1.00 95.81 204 GLN A O 1
ATOM 1548 N N . LEU A 1 205 ? -1.291 8.954 -5.057 1.00 95.19 205 LEU A N 1
ATOM 1549 C CA . LEU A 1 205 ? -2.201 7.810 -5.138 1.00 95.19 205 LEU A CA 1
ATOM 1550 C C . LEU A 1 205 ? -3.453 8.031 -4.287 1.00 95.19 205 LEU A C 1
ATOM 1552 O O . LEU A 1 205 ? -4.559 7.796 -4.762 1.00 95.19 205 LEU A O 1
ATOM 1556 N N . SER A 1 206 ? -3.280 8.529 -3.062 1.00 90.81 206 SER A N 1
ATOM 1557 C CA . SER A 1 206 ? -4.397 8.804 -2.156 1.00 90.81 206 SER A CA 1
ATOM 1558 C C . SER A 1 206 ? -5.299 9.918 -2.691 1.00 90.81 206 SER A C 1
ATOM 1560 O O . SER A 1 206 ? -6.519 9.781 -2.648 1.00 90.81 206 SER A O 1
ATOM 1562 N N . ALA A 1 207 ? -4.715 10.989 -3.242 1.00 89.94 207 ALA A N 1
ATOM 1563 C CA . ALA A 1 207 ? -5.454 12.089 -3.861 1.00 89.94 207 ALA A CA 1
ATOM 1564 C C . ALA A 1 207 ? -6.262 11.639 -5.092 1.00 89.94 207 ALA A C 1
ATOM 1566 O O . ALA A 1 207 ? -7.380 12.105 -5.302 1.00 89.94 207 ALA A O 1
ATOM 1567 N N . ASP A 1 208 ? -5.733 10.684 -5.859 1.00 93.81 208 ASP A N 1
ATOM 1568 C CA . ASP A 1 208 ? -6.397 10.078 -7.017 1.00 93.81 208 ASP A CA 1
ATOM 1569 C C . ASP A 1 208 ? -7.380 8.940 -6.630 1.00 93.81 208 ASP A C 1
ATOM 1571 O O . ASP A 1 208 ? -8.049 8.345 -7.482 1.00 93.81 208 ASP A O 1
ATOM 1575 N N . GLY A 1 209 ? -7.524 8.650 -5.331 1.00 90.75 209 GLY A N 1
ATOM 1576 C CA . GLY A 1 209 ? -8.465 7.662 -4.794 1.00 90.75 209 GLY A CA 1
ATOM 1577 C C . GLY A 1 209 ? -7.990 6.209 -4.875 1.00 90.75 209 GLY A C 1
ATOM 1578 O O . GLY A 1 209 ? -8.811 5.293 -4.799 1.00 90.75 209 GLY A O 1
ATOM 1579 N N . PHE A 1 210 ? -6.687 5.987 -5.030 1.00 93.00 210 PHE A N 1
ATOM 1580 C CA . PHE A 1 210 ? -6.044 4.680 -4.928 1.00 93.00 210 PHE A CA 1
ATOM 1581 C C . PHE A 1 210 ? -5.575 4.417 -3.495 1.00 93.00 210 PHE A C 1
ATOM 1583 O O . PHE A 1 210 ? -5.253 5.330 -2.739 1.00 93.00 210 PHE A O 1
ATOM 1590 N N . ASP A 1 211 ? -5.495 3.142 -3.119 1.00 90.75 211 ASP A N 1
ATOM 1591 C CA . ASP A 1 211 ? -4.924 2.734 -1.845 1.00 90.75 211 ASP A CA 1
ATOM 1592 C C . ASP A 1 211 ? -3.389 2.740 -1.931 1.00 90.75 211 ASP A C 1
ATOM 1594 O O . ASP A 1 211 ? -2.824 1.886 -2.614 1.00 90.75 211 ASP A O 1
ATOM 1598 N N . PRO A 1 212 ? -2.685 3.647 -1.234 1.00 92.50 212 PRO A N 1
ATOM 1599 C CA . PRO A 1 212 ? -1.236 3.795 -1.361 1.00 92.50 212 PRO A CA 1
ATOM 1600 C C . PRO A 1 212 ? -0.436 2.588 -0.848 1.00 92.50 212 PRO A C 1
ATOM 1602 O O . PRO A 1 212 ? 0.761 2.475 -1.130 1.00 92.50 212 PRO A O 1
ATOM 1605 N N . TRP A 1 213 ? -1.065 1.692 -0.085 1.00 90.25 213 TRP A N 1
ATOM 1606 C CA . TRP A 1 213 ? -0.389 0.581 0.578 1.00 90.25 213 TRP A CA 1
ATOM 1607 C C . TRP A 1 213 ? -0.092 -0.599 -0.347 1.00 90.25 213 TRP A C 1
ATOM 1609 O O . TRP A 1 213 ? 0.655 -1.491 0.053 1.00 90.25 213 TRP A O 1
ATOM 1619 N N . PHE A 1 214 ? -0.569 -0.580 -1.604 1.00 93.19 214 PHE A N 1
ATOM 1620 C CA . PHE A 1 214 ? -0.089 -1.545 -2.604 1.00 93.19 214 PHE A CA 1
ATOM 1621 C C . PHE A 1 214 ? 1.424 -1.407 -2.813 1.00 93.19 214 PHE A C 1
ATOM 1623 O O . PHE A 1 214 ? 2.085 -2.356 -3.227 1.00 93.19 214 PHE A O 1
ATOM 1630 N N . LEU A 1 215 ? 1.980 -0.226 -2.530 1.00 94.56 215 LEU A N 1
ATOM 1631 C CA . LEU A 1 215 ? 3.411 0.003 -2.466 1.00 94.56 215 LEU A CA 1
ATOM 1632 C C . LEU A 1 215 ? 3.899 -0.293 -1.045 1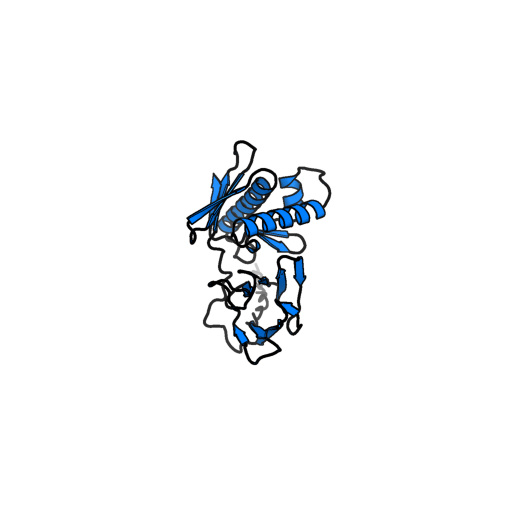.00 94.56 215 LEU A C 1
ATOM 1634 O O . LEU A 1 215 ? 3.928 0.584 -0.174 1.00 94.56 215 LEU A O 1
ATOM 1638 N N . GLU A 1 216 ? 4.270 -1.547 -0.808 1.00 92.12 216 GLU A N 1
ATOM 1639 C CA . GLU A 1 216 ? 4.746 -1.998 0.494 1.00 92.12 216 GLU A CA 1
ATOM 1640 C C . GLU A 1 216 ? 6.220 -1.639 0.669 1.00 92.12 216 GLU A C 1
ATOM 1642 O O . GLU A 1 216 ? 7.057 -1.949 -0.179 1.00 92.12 216 GLU A O 1
ATOM 1647 N N . LYS A 1 217 ? 6.550 -1.022 1.804 1.00 90.19 217 LYS A N 1
ATOM 1648 C CA . LYS A 1 217 ? 7.913 -0.642 2.156 1.00 90.19 217 LYS A CA 1
ATOM 1649 C C . LYS A 1 217 ? 8.244 -1.139 3.555 1.00 90.19 217 LYS A C 1
ATOM 1651 O O . LYS A 1 217 ? 7.472 -0.926 4.478 1.00 90.19 217 LYS A O 1
ATOM 1656 N N . ARG A 1 218 ? 9.434 -1.718 3.708 1.00 88.06 218 ARG A N 1
ATOM 1657 C CA . ARG A 1 218 ? 10.014 -2.102 5.002 1.00 88.06 218 ARG A CA 1
ATOM 1658 C C . ARG A 1 218 ? 11.460 -1.633 5.108 1.00 88.06 218 ARG A C 1
ATOM 1660 O O . ARG A 1 218 ? 11.996 -0.973 4.206 1.00 88.06 218 ARG A O 1
ATOM 1667 N N . ARG A 1 219 ? 12.132 -1.983 6.205 1.00 85.06 219 ARG A N 1
ATOM 1668 C CA . ARG A 1 219 ? 13.577 -1.766 6.325 1.00 85.06 219 ARG A CA 1
ATOM 1669 C C . ARG A 1 219 ? 14.313 -2.539 5.224 1.00 85.06 219 ARG A C 1
ATOM 1671 O O . ARG A 1 219 ? 14.249 -3.760 5.156 1.00 85.06 219 ARG A O 1
ATOM 1678 N N . GLY A 1 220 ? 15.026 -1.807 4.372 1.00 88.19 220 GLY A N 1
ATOM 1679 C CA . GLY A 1 220 ? 15.906 -2.373 3.346 1.00 88.19 220 GLY A CA 1
ATOM 1680 C C . GLY A 1 220 ? 15.228 -2.819 2.050 1.00 88.19 220 GLY A C 1
ATOM 1681 O O . GLY A 1 220 ? 15.945 -3.219 1.136 1.00 88.19 220 GLY A O 1
ATOM 1682 N N . GLY A 1 221 ? 13.900 -2.727 1.925 1.00 94.00 221 GLY A N 1
ATOM 1683 C CA . GLY A 1 221 ? 13.237 -3.128 0.688 1.00 94.00 221 GLY A CA 1
ATOM 1684 C C . GLY A 1 221 ? 11.846 -2.553 0.474 1.00 94.00 221 GLY A C 1
ATOM 1685 O O . GLY A 1 221 ? 11.204 -2.033 1.389 1.00 94.00 221 GLY A O 1
ATOM 1686 N N . ILE A 1 222 ? 11.403 -2.658 -0.772 1.00 96.19 222 ILE A N 1
ATOM 1687 C CA . ILE A 1 222 ? 10.120 -2.170 -1.270 1.00 96.19 222 ILE A CA 1
ATOM 1688 C C . ILE A 1 222 ? 9.590 -3.138 -2.333 1.00 96.19 222 ILE A C 1
ATOM 1690 O O . ILE A 1 222 ? 10.381 -3.737 -3.064 1.00 96.19 222 ILE A O 1
ATOM 1694 N N . ARG A 1 223 ? 8.270 -3.309 -2.410 1.00 96.12 223 ARG A N 1
ATOM 1695 C CA . ARG A 1 223 ? 7.611 -4.152 -3.415 1.00 96.12 223 ARG A CA 1
ATOM 1696 C C . ARG A 1 223 ? 6.239 -3.623 -3.812 1.00 96.12 223 ARG A C 1
ATOM 1698 O O . ARG A 1 223 ? 5.683 -2.745 -3.154 1.00 96.12 223 ARG A O 1
ATOM 1705 N N . LEU A 1 224 ? 5.686 -4.214 -4.867 1.00 96.12 224 LEU A N 1
ATOM 1706 C CA . LEU A 1 224 ? 4.281 -4.073 -5.230 1.00 96.12 224 LEU A CA 1
ATOM 1707 C C . LEU A 1 224 ? 3.467 -5.240 -4.682 1.00 96.12 224 LEU A C 1
ATOM 1709 O O . LEU A 1 224 ? 3.882 -6.392 -4.772 1.00 96.12 224 LEU A O 1
ATOM 1713 N N . ARG A 1 225 ? 2.274 -4.928 -4.189 1.00 92.75 225 ARG A N 1
ATOM 1714 C CA . ARG A 1 225 ? 1.219 -5.874 -3.846 1.00 92.75 225 ARG A CA 1
ATOM 1715 C C . ARG A 1 225 ? 0.031 -5.605 -4.749 1.00 92.75 225 ARG A C 1
ATOM 1717 O O . ARG A 1 225 ? -0.872 -4.861 -4.399 1.00 92.75 225 ARG A O 1
ATOM 1724 N N . ILE A 1 226 ? 0.048 -6.165 -5.943 1.00 93.88 226 ILE A N 1
ATOM 1725 C CA . ILE A 1 226 ? -0.996 -5.942 -6.945 1.00 93.88 226 ILE A CA 1
ATOM 1726 C C . ILE A 1 226 ? -1.437 -7.273 -7.529 1.00 93.88 226 ILE A C 1
ATOM 1728 O O . ILE A 1 226 ? -0.694 -8.260 -7.488 1.00 93.88 226 ILE A O 1
ATOM 1732 N N . ARG A 1 227 ? -2.659 -7.293 -8.060 1.00 92.69 227 ARG A N 1
ATOM 1733 C CA . ARG A 1 227 ? -3.240 -8.479 -8.680 1.00 92.69 227 ARG A CA 1
ATOM 1734 C C . ARG A 1 227 ? -2.372 -8.944 -9.838 1.00 92.69 227 ARG A C 1
ATOM 1736 O O . ARG A 1 227 ? -1.955 -10.098 -9.856 1.00 92.69 227 ARG A O 1
ATOM 1743 N N . ASP A 1 228 ? -2.076 -8.047 -10.772 1.00 95.00 228 ASP A N 1
ATOM 1744 C CA . ASP A 1 228 ? -1.393 -8.427 -12.004 1.00 95.00 228 ASP A CA 1
ATOM 1745 C C . ASP A 1 228 ? -0.506 -7.321 -12.582 1.00 95.00 228 ASP A C 1
ATOM 1747 O O . ASP A 1 228 ? -0.690 -6.133 -12.295 1.00 95.00 228 ASP A O 1
ATOM 1751 N N . VAL A 1 229 ? 0.448 -7.734 -13.414 1.00 97.00 229 VAL A N 1
ATOM 1752 C CA . VAL A 1 229 ? 1.366 -6.868 -14.152 1.00 97.00 229 VAL A CA 1
ATOM 1753 C C . VAL A 1 229 ? 1.310 -7.220 -15.629 1.00 97.00 229 VAL A C 1
ATOM 1755 O O . VAL A 1 229 ? 1.507 -8.367 -16.014 1.00 97.00 229 VAL A O 1
ATOM 1758 N N . VAL A 1 230 ? 1.138 -6.201 -16.464 1.00 97.50 230 VAL A N 1
ATOM 1759 C CA . VAL A 1 230 ? 1.288 -6.315 -17.914 1.00 97.50 230 VAL A CA 1
ATOM 1760 C C . VAL A 1 230 ? 2.550 -5.565 -18.316 1.00 97.50 230 VAL A C 1
ATOM 1762 O O . VAL A 1 230 ? 2.630 -4.352 -18.129 1.00 97.50 230 VAL A O 1
ATOM 1765 N N . MET A 1 231 ? 3.536 -6.281 -18.851 1.00 97.00 231 MET A N 1
ATOM 1766 C CA . MET A 1 231 ? 4.748 -5.676 -19.412 1.00 97.00 231 MET A CA 1
ATOM 1767 C C . MET A 1 231 ? 4.487 -5.284 -20.871 1.00 97.00 231 MET A C 1
ATOM 1769 O O . MET A 1 231 ? 3.976 -6.109 -21.632 1.00 97.00 231 MET A O 1
ATOM 1773 N N . ALA A 1 232 ? 4.826 -4.049 -21.241 1.00 89.75 232 ALA A N 1
ATOM 1774 C CA . ALA A 1 232 ? 4.652 -3.486 -22.579 1.00 89.75 232 ALA A CA 1
ATOM 1775 C C . ALA A 1 232 ? 5.932 -2.806 -23.084 1.00 89.75 232 ALA A C 1
ATOM 1777 O O . ALA A 1 232 ? 6.660 -2.189 -22.264 1.00 89.75 232 ALA A O 1
#

Foldseek 3Di:
DDDDDDDDDDDPPPDPPPFDKWKWKDFPVDRDIFTDLAQKAWEECAPPHSHHDPDHNTAWMWGAAPVGWIWIDGPVGIDTDHAPDWDDTPNITMGMHIDTDPDDDPDPRDNPQQQWEKEWEQCDPQGIKIWIANPVVRDIDIDDALRRQLVNVLLVQQVVCVVVVHDPNPGSKDFLVRSQCRRPNPPDDDPVVVVVSLVVSCVVCVVSPHHSCLFPDDVGITHGRHDYYHYD

Sequence (232 aa):
LALGGAKLKLRAVGEVQRVFRTRWVEDAGSTVRLLVRGDRFTVGSGARCDLRMEGPERAATLVFHDNGEIWVGTSDGEWQVEPGDTFDVLGRALRVVEAALDHAPTVEYG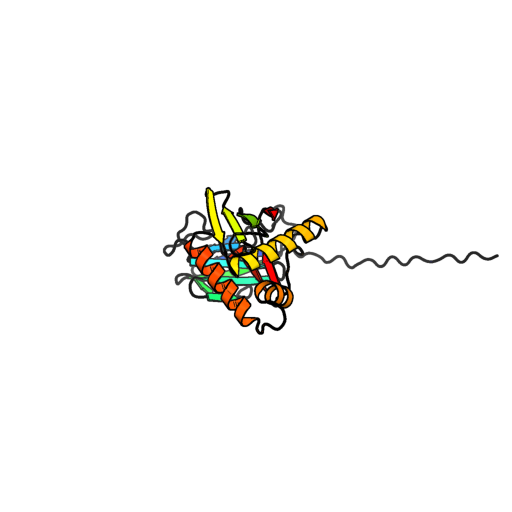ATAYGYVLRAIADGASGPEAVLVDVSAGKELLLTGNKGVLLFLLARKLVRDREGGLGEAQEGWCSTDEVVTGVWGRGAKAANHLNVLVHRLREQLSADGFDPWFLEKRRGGIRLRIRDVVMA

Radius of gyration: 21.1 Å; chains: 1; bounding box: 54×69×49 Å

Secondary structure (DSSP, 8-state):
--------------------EEEEEEETTSS-EEE--SSEEEEESSTT-SEE-SSSS--EEEEE-TTS-EEEE-SS-EEEE-TT-EEEETTEEEEEEEEE-SS--SS------EEEEEEEEEEEBTEEEEEEEETTTTEEEEE-HHHHHHHHHHHHHHHHHHHTT--TTTTT-EEHHHHHHHHH-TT---HHHHHHHHHHHHHHHHHTT--GGGEEEETTEEEE-EEEEEE-